Protein 4LZI (pdb70)

CATH classification: 3.10.450.10 (+2 more: 3.10.450.10, 3.10.450.10)

Foldseek 3Di:
DKAWDPPQQDPVNVVLVVVVVVCCCVQVVFDKAFDTFPTWIWDAFLAIKIWTWGWTDGVPDIFIKIWIWHDDVVVPDIDTQFIATPPDPFTDKTDWAWDLCCPPVVNVVVVVVVVVVCCVVVVADKAFDGWLTWTWMRGNGIWIWTWTWIAGPNFTFTKIWIKGDDVRHVDIDTPDIGTFAGDDDDPDDKDWDRCCFDPVNLVLVVVVVVVCCVVVVFDWAFDGWRTWIWDDDQAIKIWTWGWTDGPNQIWIKIWIWGDHVVVVDIDTPDIGTGGPD

Solvent-accessible surface area: 14684 Å² total; per-residue (Å²): 94,81,75,83,16,140,46,54,82,25,121,110,24,12,64,8,0,122,61,0,9,105,48,33,29,144,90,73,136,46,61,8,108,26,55,87,2,76,58,1,70,77,41,105,41,46,14,67,2,28,52,0,32,0,6,0,30,51,65,77,111,122,41,57,5,23,1,54,0,18,12,19,115,176,95,139,59,86,57,4,1,13,3,53,31,75,46,76,160,55,13,59,99,14,50,82,104,50,22,52,114,26,50,72,98,108,11,39,76,18,0,102,50,0,9,101,32,57,31,165,149,104,138,24,161,14,110,35,61,24,0,6,6,0,40,53,18,33,18,40,1,6,19,17,35,0,9,0,1,0,44,31,94,64,117,77,36,0,8,42,0,48,0,60,13,44,53,18,82,134,68,79,108,17,82,70,32,72,96,12,11,83,30,51,43,33,153,60,59,94,84,78,18,63,99,14,49,58,99,95,15,42,80,10,0,101,57,0,8,81,27,55,29,173,132,99,130,22,149,13,117,31,57,34,1,11,16,1,17,28,33,136,68,59,14,43,27,19,28,0,6,0,11,0,26,50,108,67,103,118,24,14,7,23,3,64,0,77,22,25,152,174,89,140,52,94,104,25,48,78,26,112,69,12,2,53,109

Nearest PDB structures (foldseek):
  4lzi-assembly1_A  TM=1.004E+00  e=1.690E-49  Solanum tuberosum
  6qoz-assembly1_C  TM=9.834E-01  e=5.533E-07  synthetic construct
  3ima-assembly1_B  TM=9.343E-01  e=1.023E-06  Colocasia esculenta
  2mzv-assembly1_A  TM=4.224E-01  e=2.311E-09  Sesamum indicum
  1eqk-assembly1_A  TM=7.312E-01  e=1.395E-04  Oryza sativa Japonica Group

Secondary structure (DSSP, 8-state):
---B-S-TT-HHHHHHHHHHHHHHHHHHT---EEEEEEEEB-EEESEEEEEEEEEEESSS-EEEEEEEEEEETTTTEEEEEEEEESSSSS------EE-S-TTSHHHHHHHHHHHHHHHHHTT---EEEEEEEEEEEEESEEEEEEEEEEEETTEEEEEEEEEEEEGGGTEEEEEEEEEEEE-----S--EE-S-TTSHHHHHHHHHHHHHHHHHHT---EEEEEEEEEEEEESEEEEEEEEEEEETTEEEEEEEEEEEEGGGTEEEEEEEEEEE--

Radius of gyration: 22.89 Å; Cα contacts (8 Å, |Δi|>4): 623; chains: 1; bounding box: 39×59×58 Å

Structure (mmCIF, N/CA/C/O backbone):
data_4LZI
#
_entry.id   4LZI
#
_cell.length_a   65.940
_cell.length_b   65.940
_cell.length_c   191.850
_cell.angle_alpha   90.00
_cell.angle_beta   90.00
_cell.angle_gamma   90.00
#
_symmetry.space_group_name_H-M   'P 43 21 2'
#
loop_
_entity.id
_entity.type
_entity.pdbx_description
1 polymer Multicystatin
2 water water
#
loop_
_atom_site.group_PDB
_atom_site.id
_atom_site.type_symbol
_atom_site.label_atom_id
_atom_site.label_alt_id
_atom_site.label_comp_id
_atom_site.label_asym_id
_atom_site.label_entity_id
_atom_site.label_seq_id
_atom_site.pdbx_PDB_ins_code
_atom_site.Cartn_x
_atom_site.Cartn_y
_atom_site.Cartn_z
_atom_site.occupancy
_atom_site.B_iso_or_equiv
_atom_site.auth_seq_id
_atom_site.auth_comp_id
_atom_site.auth_asym_id
_atom_site.auth_atom_id
_atom_site.pdbx_PDB_model_num
ATOM 1 N N . GLY A 1 6 ? -18.492 -28.800 -21.881 1.00 35.56 7 GLY A N 1
ATOM 2 C CA . GLY A 1 6 ? -19.645 -28.953 -22.753 1.00 42.29 7 GLY A CA 1
ATOM 3 C C . GLY A 1 6 ? -20.564 -30.085 -22.324 1.00 47.09 7 GLY A C 1
ATOM 4 O O . GLY A 1 6 ? -20.163 -30.952 -21.541 1.00 45.34 7 GLY A O 1
ATOM 5 N N . PHE A 1 7 ? -21.797 -30.089 -22.828 1.00 37.17 8 PHE A N 1
ATOM 6 C CA . PHE A 1 7 ? -22.737 -31.145 -22.468 1.00 35.11 8 PHE A CA 1
ATOM 7 C C . PHE A 1 7 ? -22.357 -32.464 -23.124 1.00 40.63 8 PHE A C 1
ATOM 8 O O . PHE A 1 7 ? -21.372 -32.534 -23.853 1.00 40.66 8 PHE A O 1
ATOM 16 N N . THR A 1 8 ? -23.138 -33.507 -22.857 1.00 42.51 9 THR A N 1
ATOM 17 C CA . THR A 1 8 ? -22.850 -34.836 -23.380 1.00 36.80 9 THR A CA 1
ATOM 18 C C . THR A 1 8 ? -24.128 -35.658 -23.461 1.00 39.30 9 THR A C 1
ATOM 19 O O . THR A 1 8 ? -24.910 -35.666 -22.513 1.00 43.00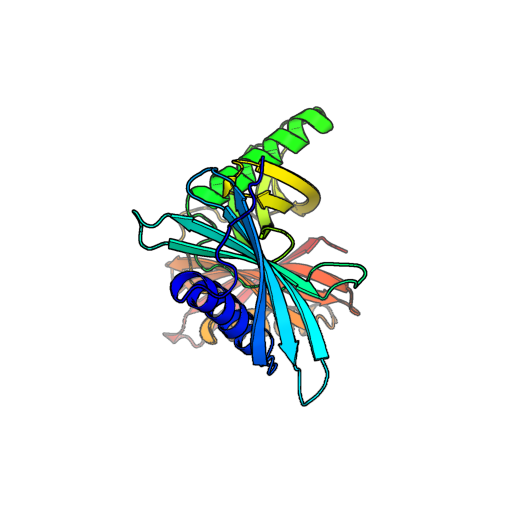 9 THR A O 1
ATOM 23 N N . GLU A 1 9 ? -24.345 -36.339 -24.587 1.00 47.94 10 GLU A N 1
ATOM 24 C CA . GLU A 1 9 ? -25.536 -37.172 -24.769 1.00 51.85 10 GLU A CA 1
ATOM 25 C C . GLU A 1 9 ? -25.548 -38.327 -23.775 1.00 51.02 10 GLU A C 1
ATOM 26 O O . GLU A 1 9 ? -24.508 -38.930 -23.511 1.00 57.30 10 GLU A O 1
ATOM 28 N N . VAL A 1 10 ? -26.720 -38.626 -23.218 1.00 49.73 11 VAL A N 1
ATOM 29 C CA . VAL A 1 10 ? -26.871 -39.746 -22.290 1.00 53.38 11 VAL A CA 1
ATOM 30 C C . VAL A 1 10 ? -27.705 -40.840 -22.932 1.00 63.72 11 VAL A C 1
ATOM 31 O O . VAL A 1 10 ? -28.883 -40.629 -23.235 1.00 58.56 11 VAL A O 1
ATOM 33 N N . PRO A 1 11 ? -27.095 -42.025 -23.117 1.00 71.24 12 PRO A N 1
ATOM 34 C CA . PRO A 1 11 ? -27.657 -43.149 -23.875 1.00 70.32 12 PRO A CA 1
ATOM 35 C C . PRO A 1 11 ? -28.712 -43.938 -23.110 1.00 69.37 12 PRO A C 1
ATOM 36 O O . PRO A 1 11 ? -28.900 -45.125 -23.400 1.00 71.01 12 PRO A O 1
ATOM 40 N N . PHE A 1 12 ? -29.385 -43.301 -22.156 1.00 63.94 13 PHE A N 1
ATOM 41 C CA . PHE A 1 12 ? -30.427 -43.977 -21.395 1.00 58.65 13 PHE A CA 1
ATOM 42 C C . PHE A 1 12 ? -31.464 -42.993 -20.887 1.00 58.92 13 PHE A C 1
ATOM 43 O O . PHE A 1 12 ? -31.544 -42.760 -19.686 1.00 61.32 13 PHE A O 1
ATOM 45 N N . PRO A 1 13 ? -32.279 -42.432 -21.801 1.00 63.12 14 PRO A N 1
ATOM 46 C CA . PRO A 1 13 ? -33.223 -41.347 -21.495 1.00 54.37 14 PRO A CA 1
ATOM 47 C C . PRO A 1 13 ? -34.177 -41.645 -20.333 1.00 61.20 14 PRO A C 1
ATOM 48 O O . PRO A 1 13 ? -34.221 -40.864 -19.384 1.00 53.77 14 PRO A O 1
ATOM 52 N N . ASN A 1 14 ? -34.920 -42.747 -20.398 1.00 64.64 15 ASN A N 1
ATOM 53 C CA . ASN A 1 14 ? -35.930 -43.028 -19.376 1.00 64.87 15 ASN A CA 1
ATOM 54 C C . ASN A 1 14 ? -35.438 -43.916 -18.219 1.00 62.71 15 ASN A C 1
ATOM 55 O O . ASN A 1 14 ? -36.231 -44.593 -17.558 1.00 57.19 15 ASN A O 1
ATOM 60 N N . SER A 1 15 ? -34.127 -43.894 -17.988 1.00 59.46 16 SER A N 1
ATOM 61 C CA . SER A 1 15 ? -33.507 -44.551 -16.836 1.00 63.02 16 SER A CA 1
ATOM 62 C C . SER A 1 15 ? -34.256 -44.257 -15.520 1.00 58.70 16 SER A C 1
ATOM 63 O O . SER A 1 15 ? -34.859 -43.189 -15.376 1.00 53.96 16 SER A O 1
ATOM 66 N N . PRO A 1 16 ? -34.233 -45.209 -14.567 1.00 60.21 17 PRO A N 1
ATOM 67 C CA . PRO A 1 16 ? -34.969 -45.048 -13.303 1.00 57.76 17 PRO A CA 1
ATOM 68 C C . PRO A 1 16 ? -34.472 -43.841 -12.527 1.00 59.76 17 PRO A C 1
ATOM 69 O O . PRO A 1 16 ? -35.236 -43.187 -11.819 1.00 56.71 17 PRO A O 1
ATOM 73 N N . GLU A 1 17 ? -33.182 -43.568 -12.666 1.00 58.75 18 GLU A N 1
ATOM 74 C CA . GLU A 1 17 ? -32.550 -42.457 -11.987 1.00 54.69 18 GLU A CA 1
ATOM 75 C C . GLU A 1 17 ? -32.789 -41.167 -12.766 1.00 54.91 18 GLU A C 1
ATOM 76 O O . GLU A 1 17 ? -32.797 -40.073 -12.195 1.00 54.13 18 GLU A O 1
ATOM 82 N N . PHE A 1 18 ? -32.990 -41.295 -14.073 1.00 48.69 19 PHE A N 1
ATOM 83 C CA . PHE A 1 18 ? -33.326 -40.137 -14.892 1.00 47.25 19 PHE A CA 1
ATOM 84 C C . PHE A 1 18 ? -34.819 -39.821 -14.842 1.00 49.76 19 PHE A C 1
ATOM 85 O O . PHE A 1 18 ? -35.212 -38.653 -14.885 1.00 46.42 19 PHE A O 1
ATOM 93 N N . GLN A 1 19 ? -35.647 -40.861 -14.770 1.00 50.58 20 GLN A N 1
ATOM 94 C CA . GLN A 1 19 ? -37.073 -40.678 -14.516 1.00 45.16 20 GLN A CA 1
ATOM 95 C C . GLN A 1 19 ? -37.243 -40.110 -13.101 1.00 46.28 20 GLN A C 1
ATOM 96 O O . GLN A 1 19 ? -38.209 -39.400 -12.812 1.00 44.38 20 GLN A O 1
ATOM 98 N N . ASP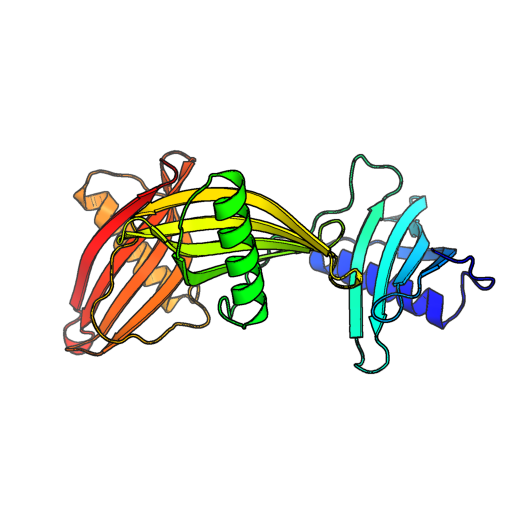 A 1 20 ? -36.287 -40.427 -12.230 1.00 49.86 21 ASP A N 1
ATOM 99 C CA . ASP A 1 20 ? -36.248 -39.885 -10.876 1.00 47.76 21 ASP A CA 1
ATOM 100 C C . ASP A 1 20 ? -36.036 -38.377 -10.907 1.00 49.01 21 ASP A C 1
ATOM 101 O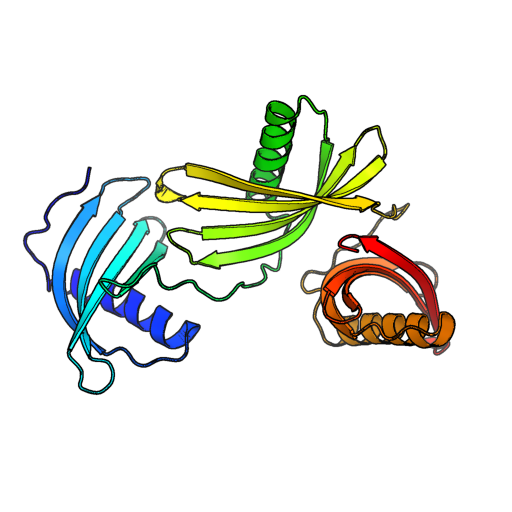 O . ASP A 1 20 ? -36.795 -37.622 -10.288 1.00 47.24 21 ASP A O 1
ATOM 106 N N . LEU A 1 21 ? -35.002 -37.945 -11.628 1.00 48.29 22 LEU A N 1
ATOM 107 C CA . LEU A 1 21 ? -34.635 -36.536 -11.657 1.00 48.79 22 LEU A CA 1
ATOM 108 C C . LEU A 1 21 ? -35.792 -35.701 -12.184 1.00 38.96 22 LEU A C 1
ATOM 109 O O . LEU A 1 21 ? -36.141 -34.678 -11.597 1.00 33.75 22 LEU A O 1
ATOM 114 N N . THR A 1 22 ? -36.408 -36.165 -13.265 1.00 34.49 23 THR A N 1
ATOM 115 C CA . THR A 1 22 ? -37.481 -35.410 -13.893 1.00 37.81 23 THR A CA 1
ATOM 116 C C . THR A 1 22 ? -38.664 -35.171 -12.962 1.00 37.14 23 THR A C 1
ATOM 117 O O . THR A 1 22 ? -39.149 -34.042 -12.851 1.00 31.81 23 THR A O 1
ATOM 121 N N . ARG A 1 23 ? -39.130 -36.222 -12.293 1.00 31.78 24 ARG A N 1
ATOM 122 C CA . ARG A 1 23 ? -40.297 -36.068 -11.440 1.00 33.36 24 ARG A CA 1
ATOM 123 C C . ARG A 1 23 ? -39.988 -35.204 -10.224 1.00 38.96 24 ARG A C 1
ATOM 124 O O . ARG A 1 23 ? -40.899 -34.599 -9.644 1.00 37.87 24 ARG A O 1
ATOM 132 N N . PHE A 1 24 ? -38.709 -35.140 -9.849 1.00 34.19 25 PHE A N 1
ATOM 133 C CA . PHE A 1 24 ? -38.269 -34.233 -8.793 1.00 34.58 25 PHE A CA 1
ATOM 134 C C . PHE A 1 24 ? -38.517 -32.804 -9.231 1.00 32.20 25 PHE A C 1
ATOM 135 O O . PHE A 1 24 ? -39.079 -32.001 -8.494 1.00 32.49 25 PHE A O 1
ATOM 143 N N . ALA A 1 25 ? -38.079 -32.496 -10.443 1.00 30.97 26 ALA A N 1
ATOM 144 C CA . ALA A 1 25 ? -38.324 -31.191 -11.027 1.00 32.52 26 ALA A CA 1
ATOM 145 C C . ALA A 1 25 ? -39.827 -30.955 -11.153 1.00 31.41 26 ALA A C 1
ATOM 146 O O . ALA A 1 25 ? -40.359 -29.946 -10.672 1.00 24.32 26 ALA A O 1
ATOM 148 N N . VAL A 1 26 ? -40.496 -31.901 -11.802 1.00 27.00 27 VAL A N 1
ATOM 149 C CA . VAL A 1 26 ? -41.935 -31.834 -12.026 1.00 28.25 27 VAL A CA 1
ATOM 150 C C . VAL A 1 26 ? -42.727 -31.637 -10.720 1.00 30.99 27 VAL A C 1
ATOM 151 O O . VAL A 1 26 ? -43.638 -30.811 -10.659 1.00 29.46 27 VAL A O 1
ATOM 155 N N . HIS A 1 27 ? -42.369 -32.380 -9.676 1.00 28.04 28 HIS A N 1
ATOM 156 C CA . HIS A 1 27 ? -43.007 -32.220 -8.369 1.00 29.11 28 HIS A CA 1
ATOM 157 C C . HIS A 1 27 ? -42.886 -30.778 -7.845 1.00 28.72 28 HIS A C 1
ATOM 158 O O . HIS A 1 27 ? -43.877 -30.164 -7.456 1.00 34.79 28 HIS A O 1
ATOM 165 N N . GLN A 1 28 ? -41.677 -30.233 -7.849 1.00 29.73 29 GLN A N 1
ATOM 166 C CA . GLN A 1 28 ? -41.456 -28.882 -7.345 1.00 28.71 29 GLN A CA 1
ATOM 167 C C . GLN A 1 28 ? -42.256 -27.829 -8.106 1.00 29.78 29 GLN A C 1
ATOM 168 O O . GLN A 1 28 ? -42.921 -26.981 -7.503 1.00 30.80 29 GLN A O 1
ATOM 174 N N . TYR A 1 29 ? -42.173 -27.882 -9.431 1.00 27.42 30 TYR A N 1
ATOM 175 C CA . TYR A 1 29 ? -42.913 -26.964 -10.280 1.00 31.93 30 TYR A CA 1
ATOM 176 C C . TYR A 1 29 ? -44.399 -26.973 -9.893 1.00 30.71 30 TYR A C 1
ATOM 177 O O . TYR A 1 29 ? -44.918 -25.985 -9.364 1.00 26.71 30 TYR A O 1
ATOM 186 N N . ASN A 1 30 ? -45.055 -28.110 -10.124 1.00 35.41 31 ASN A N 1
ATOM 187 C CA . ASN A 1 30 ? -46.449 -28.334 -9.719 1.00 35.30 31 ASN A CA 1
ATOM 188 C C . ASN A 1 30 ? -46.857 -27.757 -8.352 1.00 33.59 31 ASN A C 1
ATOM 189 O O . ASN A 1 30 ? -47.951 -27.220 -8.212 1.00 32.98 31 ASN A O 1
ATOM 194 N N . LYS A 1 31 ? -45.977 -27.861 -7.359 1.00 27.83 32 LYS A N 1
ATOM 195 C CA . LYS A 1 31 ? -46.284 -27.361 -6.026 1.00 28.47 32 LYS A CA 1
ATOM 196 C C . LYS A 1 31 ? -46.034 -25.860 -5.890 1.00 35.50 32 LYS A C 1
ATOM 197 O O . LYS A 1 31 ? -46.916 -25.116 -5.451 1.00 38.45 32 LYS A O 1
ATOM 203 N N . ASP A 1 32 ? -44.836 -25.417 -6.262 1.00 34.64 33 ASP A N 1
ATOM 204 C CA . ASP A 1 32 ? -44.472 -24.004 -6.164 1.00 31.04 33 ASP A CA 1
ATOM 205 C C . ASP A 1 32 ? -45.391 -23.144 -7.020 1.00 33.04 33 ASP A C 1
ATOM 206 O O . ASP A 1 32 ? -45.584 -21.960 -6.744 1.00 36.40 33 ASP A O 1
ATOM 211 N N . GLN A 1 33 ? -45.944 -23.743 -8.070 1.00 33.09 34 GLN A N 1
ATOM 212 C CA . GLN A 1 33 ? -46.735 -23.005 -9.046 1.00 36.00 34 GLN A CA 1
ATOM 213 C C . GLN A 1 33 ? -48.224 -23.305 -8.942 1.00 43.70 34 GLN A C 1
ATOM 214 O O . GLN A 1 33 ? -49.052 -22.555 -9.470 1.00 38.68 34 GLN A O 1
ATOM 220 N N . ASN A 1 34 ? -48.546 -24.392 -8.241 1.00 48.22 35 ASN A N 1
ATOM 221 C CA . ASN A 1 34 ? -49.920 -24.850 -8.068 1.00 41.76 35 ASN A CA 1
ATOM 222 C C . ASN A 1 34 ? -50.487 -25.252 -9.424 1.00 38.03 35 ASN A C 1
ATOM 223 O O . ASN A 1 34 ? -51.428 -24.638 -9.933 1.00 41.86 35 ASN A O 1
ATOM 228 N N . ALA A 1 35 ? -49.884 -26.290 -9.996 1.00 35.80 36 ALA A N 1
ATOM 229 C CA . ALA A 1 35 ? -50.250 -26.808 -11.308 1.00 33.22 36 ALA A CA 1
ATOM 230 C C . ALA A 1 35 ? -50.254 -28.340 -11.267 1.00 36.43 36 ALA A C 1
ATOM 231 O O . ALA A 1 35 ? -50.040 -28.933 -10.209 1.00 35.32 36 ALA A O 1
ATOM 233 N N . HIS A 1 36 ? -50.481 -28.988 -12.408 1.00 34.37 37 HIS A N 1
ATOM 234 C CA . HIS A 1 36 ? -50.583 -30.448 -12.419 1.00 35.85 37 HIS A CA 1
ATOM 235 C C . HIS A 1 36 ? -50.007 -31.107 -13.669 1.00 36.97 37 HIS A C 1
ATOM 236 O O . HIS A 1 36 ? -50.721 -31.820 -14.373 1.00 43.43 37 HIS A O 1
ATOM 238 N N . LEU A 1 37 ? -48.722 -30.870 -13.934 1.00 36.95 38 LEU A N 1
ATOM 239 C CA . LEU A 1 37 ? -47.989 -31.548 -15.008 1.00 31.98 38 LEU A CA 1
ATOM 240 C C . LEU A 1 37 ? -47.849 -33.015 -14.682 1.00 34.41 38 LEU A C 1
ATOM 241 O O . LEU A 1 37 ? -47.591 -33.375 -13.529 1.00 36.00 38 LEU A O 1
ATOM 246 N N . GLU A 1 38 ? -47.999 -33.860 -15.696 1.00 36.00 39 GLU A N 1
ATOM 247 C CA . GLU A 1 38 ? -47.850 -35.297 -15.517 1.00 32.76 39 GLU A CA 1
ATOM 248 C C . GLU A 1 38 ? -46.753 -35.854 -16.419 1.00 38.37 39 GLU A C 1
ATOM 249 O O . GLU A 1 38 ? -46.869 -35.821 -17.645 1.00 38.38 39 GLU A O 1
ATOM 255 N N . PHE A 1 39 ? -45.690 -36.367 -15.798 1.00 37.83 40 PHE A N 1
ATOM 256 C CA . PHE A 1 39 ? -44.534 -36.885 -16.528 1.00 40.97 40 PHE A CA 1
ATOM 257 C C . PHE A 1 39 ? -44.859 -38.168 -17.298 1.00 41.00 40 PHE A C 1
ATOM 258 O O . PHE A 1 39 ? -45.424 -39.113 -16.748 1.00 43.86 40 PHE A O 1
ATOM 266 N N . VAL A 1 40 ? -44.491 -38.189 -18.574 1.00 38.69 41 VAL A N 1
ATOM 267 C CA . VAL A 1 40 ? -44.670 -39.368 -19.413 1.00 42.28 41 VAL A CA 1
ATOM 268 C C . VAL A 1 40 ? -43.340 -40.055 -19.750 1.00 48.05 41 VAL A C 1
ATOM 269 O O . VAL A 1 40 ? -43.200 -41.265 -19.563 1.00 50.14 41 VAL A O 1
ATOM 271 N N . GLU A 1 41 ? -42.360 -39.289 -20.230 1.00 50.42 42 GLU A N 1
ATOM 272 C CA . GLU A 1 41 ? -41.137 -39.893 -20.753 1.00 48.15 42 GLU A CA 1
ATOM 273 C C . GLU A 1 41 ? -40.013 -38.899 -21.032 1.00 43.71 42 GLU A C 1
ATOM 274 O O . GLU A 1 41 ? -40.219 -37.893 -21.705 1.00 46.53 42 GLU A O 1
ATOM 280 N N . ASN A 1 42 ? -38.818 -39.187 -20.535 1.00 36.21 43 ASN A N 1
ATOM 281 C CA . ASN A 1 42 ? -37.674 -38.372 -20.903 1.00 36.11 43 ASN A CA 1
ATOM 282 C C . ASN A 1 42 ? -37.372 -38.574 -22.375 1.00 36.54 43 ASN A C 1
ATOM 283 O O . ASN A 1 42 ? -37.181 -39.699 -22.833 1.00 38.70 43 ASN A O 1
ATOM 288 N N . LEU A 1 43 ? -37.348 -37.483 -23.126 1.00 37.00 44 LEU A N 1
ATOM 289 C CA . LEU A 1 43 ? -37.130 -37.588 -24.556 1.00 33.46 44 LEU A CA 1
ATOM 290 C C . LEU A 1 43 ? -35.646 -37.625 -24.849 1.00 36.22 44 LEU A C 1
ATOM 291 O O . LEU A 1 43 ? -35.197 -38.337 -25.737 1.00 40.96 44 LEU A O 1
ATOM 296 N N . ASN A 1 44 ? -34.892 -36.848 -24.086 1.00 34.78 45 ASN A N 1
ATOM 297 C CA . ASN A 1 44 ? -33.464 -36.709 -24.293 1.00 31.29 45 ASN A CA 1
ATOM 298 C C . ASN A 1 44 ? -32.824 -36.253 -23.002 1.00 37.69 45 ASN A C 1
ATOM 299 O O . ASN A 1 44 ? -33.426 -35.504 -22.237 1.00 33.54 45 ASN A O 1
ATOM 304 N N . VAL A 1 45 ? -31.603 -36.708 -22.752 1.00 44.22 46 VAL A N 1
ATOM 305 C CA . VAL A 1 45 ? -30.893 -36.298 -21.553 1.00 33.59 46 VAL A CA 1
ATOM 306 C C . VAL A 1 45 ? -29.454 -36.000 -21.891 1.00 41.66 46 VAL A C 1
ATOM 307 O O . VAL A 1 45 ? -28.776 -36.804 -22.520 1.00 40.58 46 VAL A O 1
ATOM 311 N N . LYS A 1 46 ? -29.008 -34.815 -21.493 1.00 44.53 47 LYS A N 1
ATOM 312 C CA . LYS A 1 46 ? -27.616 -34.437 -21.612 1.00 33.47 47 LYS A CA 1
ATOM 313 C C . LYS A 1 46 ? -27.026 -34.366 -20.216 1.00 35.87 47 LYS A C 1
ATOM 314 O O . LYS A 1 46 ? -27.726 -34.536 -19.211 1.00 38.12 47 LYS A O 1
ATOM 320 N N . LYS A 1 47 ? -25.735 -34.084 -20.160 1.00 33.54 48 LYS A N 1
ATOM 321 C CA . LYS A 1 47 ? -25.029 -34.060 -18.905 1.00 31.50 48 LYS A CA 1
ATOM 322 C C . LYS A 1 47 ? -23.811 -33.150 -19.044 1.00 38.22 48 LYS A C 1
ATOM 323 O O . LYS A 1 47 ? -23.049 -33.295 -20.002 1.00 41.89 48 LYS A O 1
ATOM 329 N N . GLN A 1 48 ? -23.641 -32.206 -18.115 1.00 29.25 49 GLN A N 1
ATOM 330 C CA . GLN A 1 48 ? -22.444 -31.374 -18.089 1.00 31.03 49 GLN A CA 1
ATOM 331 C C . GLN A 1 48 ? -21.716 -31.466 -16.757 1.00 38.80 49 GLN A C 1
ATOM 332 O O . GLN A 1 48 ? -22.309 -31.204 -15.702 1.00 31.24 49 GLN A O 1
ATOM 338 N N . VAL A 1 49 ? -20.435 -31.826 -16.813 1.00 31.94 50 VAL A N 1
ATOM 339 C CA . VAL A 1 49 ? -19.609 -31.869 -15.619 1.00 34.00 50 VAL A CA 1
ATOM 340 C C . VAL A 1 49 ? -19.280 -30.436 -15.239 1.00 28.89 50 VAL A C 1
ATOM 341 O O . VAL A 1 49 ? -18.730 -29.681 -16.047 1.00 27.30 50 VAL A O 1
ATOM 345 N N . VAL A 1 50 ? -19.674 -30.042 -14.032 1.00 29.84 51 VAL A N 1
ATOM 346 C CA . VAL A 1 50 ? -19.532 -28.655 -13.593 1.00 23.29 51 VAL A CA 1
ATOM 347 C C . VAL A 1 50 ? -19.015 -28.563 -12.140 1.00 27.40 51 VAL A C 1
ATOM 348 O O . VAL A 1 50 ? -18.003 -29.172 -11.804 1.00 27.50 51 VAL A O 1
ATOM 352 N N . ALA A 1 51 ? -19.668 -27.780 -11.286 1.00 32.94 52 ALA A N 1
ATOM 353 C CA . ALA A 1 51 ? -19.408 -27.861 -9.851 1.00 19.21 52 ALA A CA 1
ATOM 354 C C . ALA A 1 51 ? -20.273 -28.998 -9.328 1.00 22.39 52 ALA A C 1
ATOM 355 O O . ALA A 1 51 ? -21.271 -28.783 -8.651 1.00 23.69 52 ALA A O 1
ATOM 357 N N . GLY A 1 52 ? -19.885 -30.220 -9.654 1.00 21.50 53 GLY A N 1
ATOM 358 C CA . GLY A 1 52 ? -20.803 -31.326 -9.554 1.00 22.62 53 GLY A CA 1
ATOM 359 C C . GLY A 1 52 ? -21.309 -31.568 -10.961 1.00 29.18 53 GLY A C 1
ATOM 360 O O . GLY A 1 52 ? -20.682 -31.147 -11.928 1.00 31.94 53 GLY A O 1
ATOM 361 N N . MET A 1 53 ? -22.449 -32.234 -11.083 1.00 25.80 54 MET A N 1
ATOM 362 C CA A MET A 1 53 ? -23.030 -32.534 -12.381 0.59 27.70 54 MET A CA 1
ATOM 363 C CA B MET A 1 53 ? -23.009 -32.521 -12.389 0.41 27.61 54 MET A CA 1
ATOM 364 C C . MET A 1 53 ? -24.232 -31.656 -12.694 1.00 28.60 54 MET A C 1
ATOM 365 O O . MET A 1 53 ? -24.939 -31.201 -11.786 1.00 26.98 54 MET A O 1
ATOM 374 N N . LEU A 1 54 ? -24.459 -31.424 -13.982 1.00 29.42 55 LEU A N 1
ATOM 375 C CA . LEU A 1 54 ? -25.586 -30.636 -14.451 1.00 25.71 55 LEU A CA 1
ATOM 376 C C . LEU A 1 54 ? -26.249 -31.448 -15.542 1.00 26.41 55 LEU A C 1
ATOM 377 O O . LEU A 1 54 ? -25.605 -31.825 -16.521 1.00 28.11 55 LEU A O 1
ATOM 382 N N . TYR A 1 55 ? -27.529 -31.739 -15.359 1.00 23.50 56 TYR A N 1
ATOM 383 C CA . TYR A 1 55 ? -28.288 -32.465 -16.363 1.00 29.22 56 TYR A CA 1
ATOM 384 C C . TYR A 1 55 ? -29.331 -31.574 -17.025 1.00 21.19 56 TYR A C 1
ATOM 385 O O . TYR A 1 55 ? -30.145 -30.931 -16.361 1.00 20.52 56 TYR A O 1
ATOM 394 N N . TYR A 1 56 ? -29.270 -31.522 -18.344 1.00 23.17 57 TYR A N 1
ATOM 395 C CA . TYR A 1 56 ? -30.249 -30.813 -19.146 1.00 21.87 57 TYR A CA 1
ATOM 396 C C . TYR A 1 56 ? -31.209 -31.909 -19.561 1.00 22.19 57 TYR A C 1
ATOM 397 O O . TYR A 1 56 ? -30.806 -32.843 -20.246 1.00 25.36 57 TYR A O 1
ATOM 406 N N . ILE A 1 57 ? -32.461 -31.837 -19.116 1.00 18.86 58 ILE A N 1
ATOM 407 C CA . ILE A 1 57 ? -33.417 -32.895 -19.442 1.00 21.25 58 ILE A CA 1
ATOM 408 C C . ILE A 1 57 ? -34.589 -32.455 -20.313 1.00 24.54 58 ILE A C 1
ATOM 409 O O . ILE A 1 57 ? -35.341 -31.535 -19.974 1.00 23.63 58 ILE A O 1
ATOM 414 N N . THR A 1 58 ? -34.715 -33.106 -21.464 1.00 25.65 59 THR A N 1
ATOM 415 C CA . THR A 1 58 ? -35.875 -32.924 -22.315 1.00 24.46 59 THR A CA 1
ATOM 416 C C . THR A 1 58 ? -36.839 -34.081 -22.065 1.00 35.33 59 THR A C 1
ATOM 417 O O . THR A 1 58 ? -36.488 -35.257 -22.220 1.00 36.21 59 THR A O 1
ATOM 421 N N . PHE A 1 59 ? -38.058 -33.749 -21.666 1.00 36.95 60 PHE A N 1
ATOM 422 C CA . PHE A 1 59 ? -39.036 -34.775 -21.360 1.00 34.19 60 PHE A CA 1
ATOM 423 C C . PHE A 1 59 ? -40.425 -34.411 -21.866 1.00 38.25 60 PHE A C 1
ATOM 424 O O . PHE A 1 59 ? -40.695 -33.262 -22.242 1.00 39.95 60 PHE A O 1
ATOM 432 N N . ALA A 1 60 ? -41.299 -35.411 -21.869 1.00 42.28 61 ALA A N 1
ATOM 433 C CA . ALA A 1 60 ? -42.691 -35.243 -22.273 1.00 43.40 61 ALA A CA 1
ATOM 434 C C . ALA A 1 60 ? -43.594 -35.210 -21.052 1.00 33.97 61 ALA A C 1
ATOM 435 O O . ALA A 1 60 ? -43.474 -36.047 -20.163 1.00 35.29 61 ALA A O 1
ATOM 437 N N . ALA A 1 61 ? -44.504 -34.247 -21.020 1.00 28.02 62 ALA A N 1
ATOM 438 C CA . ALA A 1 61 ? -45.504 -34.183 -19.974 1.00 34.72 62 ALA A CA 1
ATOM 439 C C . ALA A 1 61 ? -46.863 -33.818 -20.562 1.00 46.79 62 ALA A C 1
ATOM 440 O O . ALA A 1 61 ? -46.941 -33.076 -21.547 1.00 39.46 62 ALA A O 1
ATOM 442 N N . THR A 1 62 ? -47.932 -34.347 -19.970 1.00 39.21 63 THR A N 1
ATOM 443 C CA . THR A 1 62 ? -49.269 -33.865 -20.291 1.00 37.48 63 THR A CA 1
ATOM 444 C C . THR A 1 62 ? -49.770 -32.997 -19.155 1.00 35.37 63 THR A C 1
ATOM 445 O O . THR A 1 62 ? -49.356 -33.153 -18.010 1.00 34.97 63 THR A O 1
ATOM 449 N N . ASP A 1 63 ? -50.666 -32.084 -19.490 1.00 35.59 64 ASP A N 1
ATOM 450 C CA . ASP A 1 63 ? -51.183 -31.133 -18.537 1.00 33.21 64 ASP A CA 1
ATOM 451 C C . ASP A 1 63 ? -52.693 -31.168 -18.666 1.00 47.71 64 ASP A C 1
ATOM 452 O O . ASP A 1 63 ? -53.307 -30.255 -19.236 1.00 47.65 64 ASP A O 1
ATOM 457 N N . GLY A 1 64 ? -53.293 -32.230 -18.137 1.00 54.55 65 GLY A N 1
ATOM 458 C CA . GLY A 1 64 ? -54.711 -32.458 -18.332 1.00 51.55 65 GLY A CA 1
ATOM 459 C C . GLY A 1 64 ? -54.971 -32.888 -19.762 1.00 46.01 65 GLY A C 1
ATOM 460 O O . GLY A 1 64 ? -55.670 -32.197 -20.496 1.00 49.47 65 GLY A O 1
ATOM 461 N N . GLY A 1 65 ? -54.368 -34.005 -20.166 1.00 41.54 66 GLY A N 1
ATOM 462 C CA . GLY A 1 65 ? -54.681 -34.634 -21.436 1.00 34.93 66 GLY A CA 1
ATOM 463 C C . GLY A 1 65 ? -53.892 -34.157 -22.642 1.00 51.26 66 GLY A C 1
ATOM 464 O O . GLY A 1 65 ? -53.801 -34.863 -23.657 1.00 47.78 66 GLY A O 1
ATOM 465 N N . LYS A 1 66 ? -53.308 -32.967 -22.538 1.00 45.95 67 LYS A N 1
ATOM 466 C CA . LYS A 1 66 ? -52.643 -32.362 -23.686 1.00 42.37 67 LYS A CA 1
ATOM 467 C C . LYS A 1 66 ? -51.127 -32.537 -23.695 1.00 44.31 67 LYS A C 1
ATOM 468 O O . LYS A 1 66 ? -50.433 -32.141 -22.756 1.00 41.99 67 LYS A O 1
ATOM 474 N N . LYS A 1 67 ? -50.631 -33.123 -24.780 1.00 38.44 68 LYS A N 1
ATOM 475 C CA . LYS A 1 67 ? -49.219 -33.434 -24.935 1.00 47.37 68 LYS A CA 1
ATOM 476 C C . LYS A 1 67 ? -48.362 -32.179 -24.997 1.00 47.23 68 LYS A C 1
ATOM 477 O O . LYS A 1 67 ? -48.600 -31.293 -25.808 1.00 49.60 68 LYS A O 1
ATOM 483 N N . LYS A 1 68 ? -47.362 -32.113 -24.122 1.00 57.26 69 LYS A N 1
ATOM 484 C CA . LYS A 1 68 ? -46.457 -30.970 -24.062 1.00 45.49 69 LYS A CA 1
ATOM 485 C C . LYS A 1 68 ? -45.025 -31.429 -23.801 1.00 44.46 69 LYS A C 1
ATOM 486 O O . LYS A 1 68 ? -44.781 -32.420 -23.106 1.00 44.52 69 LYS A O 1
ATOM 492 N N . ILE A 1 69 ? -44.077 -30.692 -24.361 1.00 40.20 70 ILE A N 1
ATOM 493 C CA . ILE A 1 69 ? -42.668 -30.958 -24.139 1.00 37.10 70 ILE A CA 1
ATOM 494 C C . ILE A 1 69 ? -42.111 -29.857 -23.251 1.00 35.30 70 ILE A C 1
ATOM 495 O O . ILE A 1 69 ? -42.391 -28.674 -23.471 1.00 31.58 70 ILE A O 1
ATOM 500 N N . TYR A 1 70 ? -41.346 -30.252 -22.238 1.00 36.06 71 TYR A N 1
ATOM 501 C CA . TYR A 1 70 ? -40.652 -29.294 -21.383 1.00 32.92 71 TYR A CA 1
ATOM 502 C C . TYR A 1 70 ? -39.145 -29.565 -21.410 1.00 30.62 71 TYR A C 1
ATOM 503 O O . TYR A 1 70 ? -38.685 -30.509 -22.063 1.00 27.50 71 TYR A O 1
ATOM 512 N N . GLU A 1 71 ? -38.381 -28.712 -20.730 1.00 28.98 72 GLU A N 1
ATOM 513 C CA . GLU A 1 71 ? -36.946 -28.936 -20.529 1.00 25.01 72 GLU A CA 1
ATOM 514 C C . GLU A 1 71 ? -36.538 -28.403 -19.168 1.00 20.29 72 GLU A C 1
ATOM 515 O O . GLU A 1 71 ? -36.980 -27.337 -18.739 1.00 23.31 72 GLU A O 1
ATOM 521 N N . THR A 1 72 ? -35.701 -29.151 -18.478 1.00 17.55 73 THR A N 1
ATOM 522 C CA . THR A 1 72 ? -35.246 -28.707 -17.183 1.00 16.43 73 THR A CA 1
ATOM 523 C C . THR A 1 72 ? -33.754 -28.935 -17.008 1.00 18.89 73 THR A C 1
ATOM 524 O O . THR A 1 72 ? -33.169 -29.858 -17.593 1.00 20.95 73 THR A O 1
ATOM 528 N N . LYS A 1 73 ? -33.150 -28.074 -16.201 1.00 11.45 74 LYS A N 1
ATOM 529 C CA . LY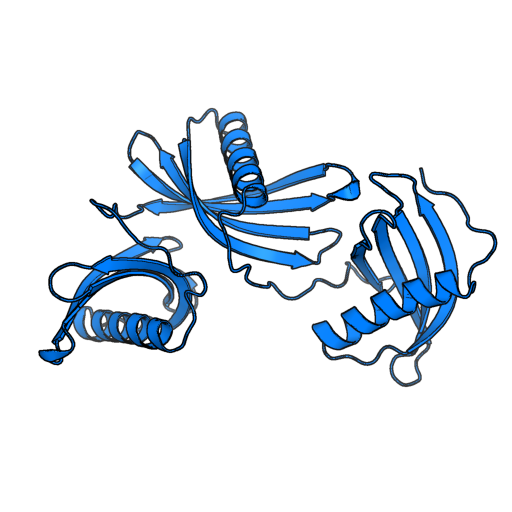S A 1 73 ? -31.733 -28.161 -15.900 1.00 18.13 74 LYS A CA 1
ATOM 530 C C . LYS A 1 73 ? -31.622 -28.424 -14.427 1.00 18.37 74 LYS A C 1
ATOM 531 O O . LYS A 1 73 ? -32.077 -27.622 -13.608 1.00 16.92 74 LYS A O 1
ATOM 537 N N . ILE A 1 74 ? -31.043 -29.569 -14.096 1.00 18.62 75 ILE A N 1
ATOM 538 C CA . ILE A 1 74 ? -30.947 -29.986 -12.714 1.00 14.75 75 ILE A CA 1
ATOM 539 C C . ILE A 1 74 ? -29.500 -30.004 -12.313 1.00 21.60 75 ILE A C 1
ATOM 540 O O . ILE A 1 74 ? -28.668 -30.625 -12.979 1.00 18.24 75 ILE A O 1
ATOM 545 N N . TRP A 1 75 ? -29.210 -29.322 -11.217 1.00 13.63 76 TRP A N 1
ATOM 546 C CA . TRP A 1 75 ? -27.880 -29.333 -10.675 1.00 16.88 76 TRP A CA 1
ATOM 547 C C . TRP A 1 75 ? -27.761 -30.325 -9.512 1.00 18.70 76 TRP A C 1
ATOM 548 O O . TRP A 1 75 ? -28.522 -30.272 -8.538 1.00 14.35 76 TRP A O 1
ATOM 559 N N . VAL A 1 76 ? -26.807 -31.242 -9.616 1.00 16.78 77 VAL A N 1
ATOM 560 C CA . VAL A 1 76 ? -26.662 -32.246 -8.567 1.00 27.05 77 VAL A CA 1
ATOM 561 C C . VAL A 1 76 ? -25.232 -32.450 -8.033 1.00 24.72 77 VAL A C 1
ATOM 562 O O . VAL A 1 76 ? -24.266 -32.499 -8.791 1.00 26.37 77 VAL A O 1
ATOM 566 N N . LYS A 1 77 ? -25.122 -32.509 -6.709 1.00 18.06 78 LYS A N 1
ATOM 567 C CA . LYS A 1 77 ? -23.868 -32.793 -6.027 1.00 21.67 78 LYS A CA 1
ATOM 568 C C . LYS A 1 77 ? -24.172 -33.898 -5.027 1.00 24.65 78 LYS A C 1
ATOM 569 O O . LYS A 1 77 ? -24.577 -33.634 -3.890 1.00 19.69 78 LYS A O 1
ATOM 575 N N . VAL A 1 78 ? -24.004 -35.139 -5.481 1.00 27.36 79 VAL A N 1
ATOM 576 C CA . VAL A 1 78 ? -24.386 -36.340 -4.720 1.00 31.41 79 VAL A CA 1
ATOM 577 C C . VAL A 1 78 ? -23.628 -36.486 -3.388 1.00 29.00 79 VAL A C 1
ATOM 578 O O . VAL A 1 78 ? -24.050 -37.221 -2.491 1.00 30.90 79 VAL A O 1
ATOM 582 N N . TRP A 1 79 ? -22.521 -35.758 -3.268 1.00 24.86 80 TRP A N 1
ATOM 583 C CA . TRP A 1 79 ? -21.639 -35.827 -2.109 1.00 33.22 80 TRP A CA 1
ATOM 584 C C . TRP A 1 79 ? -22.126 -34.917 -0.983 1.00 40.74 80 TRP A C 1
ATOM 585 O O . TRP A 1 79 ? -21.526 -34.868 0.113 1.00 36.57 80 TRP A O 1
ATOM 596 N N . GLU A 1 80 ? -23.213 -34.199 -1.262 1.00 28.51 81 GLU A N 1
ATOM 597 C CA . GLU A 1 80 ? -23.834 -33.323 -0.280 1.00 26.42 81 GLU A CA 1
ATOM 598 C C . GLU A 1 80 ? -25.304 -33.664 -0.095 1.00 26.07 81 GLU A C 1
ATOM 599 O O . GLU A 1 80 ? -26.006 -33.001 0.670 1.00 24.06 81 GLU A O 1
ATOM 605 N N . ASN A 1 81 ? -25.758 -34.692 -0.809 1.00 26.22 82 ASN A N 1
ATOM 606 C CA . ASN A 1 81 ? -27.181 -34.943 -0.996 1.00 27.00 82 ASN A CA 1
ATOM 607 C C . ASN A 1 81 ? -27.864 -33.657 -1.454 1.00 24.89 82 ASN A C 1
ATOM 608 O O . ASN A 1 81 ? -28.737 -33.124 -0.781 1.00 24.00 82 ASN A O 1
ATOM 613 N N . PHE A 1 82 ? -27.425 -33.153 -2.602 1.00 28.11 83 PHE A N 1
ATOM 614 C CA . PHE A 1 82 ? -27.923 -31.895 -3.142 1.00 25.13 83 PHE A CA 1
ATOM 615 C C . PHE A 1 82 ? -28.469 -32.041 -4.569 1.00 24.28 83 PHE A C 1
ATOM 616 O O . PHE A 1 82 ? -27.823 -32.602 -5.451 1.00 17.63 83 PHE A O 1
ATOM 624 N N . LYS A 1 83 ? -29.679 -31.535 -4.774 1.00 27.96 84 LYS A N 1
ATOM 625 C CA . LYS A 1 83 ? -30.233 -31.385 -6.109 1.00 20.29 84 LYS A CA 1
ATOM 626 C C . LYS A 1 83 ? -31.175 -30.188 -6.125 1.00 26.53 84 LYS A C 1
ATOM 627 O O . LYS A 1 83 ? -32.126 -30.099 -5.349 1.00 26.69 84 LYS A O 1
ATOM 633 N N . LYS A 1 84 ? -30.868 -29.244 -7.000 1.00 24.91 85 LYS A N 1
ATOM 634 C CA . LYS A 1 84 ? -31.663 -28.049 -7.135 1.00 15.85 85 LYS A CA 1
ATOM 635 C C . LYS A 1 84 ? -32.048 -27.900 -8.589 1.00 17.79 85 LYS A C 1
ATOM 636 O O . LYS A 1 84 ? -31.253 -28.176 -9.496 1.00 18.87 85 LYS A O 1
ATOM 642 N N . VAL A 1 85 ? -33.293 -27.512 -8.816 1.00 21.65 86 VAL A N 1
ATOM 643 C CA . VAL A 1 85 ? -33.770 -27.244 -10.163 1.00 22.31 86 VAL A CA 1
ATOM 644 C C . VAL A 1 85 ? -33.301 -25.835 -10.528 1.00 15.47 86 VAL A C 1
ATOM 645 O O . VAL A 1 85 ? -33.593 -24.879 -9.815 1.00 20.13 86 VAL A O 1
ATOM 649 N N . VAL A 1 86 ? -32.535 -25.703 -11.606 1.00 12.68 87 VAL A N 1
ATOM 650 C CA . VAL A 1 86 ? -31.972 -24.396 -11.921 1.00 12.69 87 VAL A CA 1
ATOM 651 C C . VAL A 1 86 ? -32.571 -23.738 -13.169 1.00 9.76 87 VAL A C 1
ATOM 652 O O . VAL A 1 86 ? -32.265 -22.579 -13.494 1.00 10.61 87 VAL A O 1
ATOM 656 N N . GLU A 1 87 ? -33.434 -24.481 -13.846 1.00 10.69 88 GLU A N 1
ATOM 657 C CA . GLU A 1 87 ? -34.299 -23.934 -14.879 1.00 13.27 88 GLU A CA 1
ATOM 658 C C . GLU A 1 87 ? -35.370 -24.960 -15.211 1.00 12.89 88 GLU A C 1
ATOM 659 O O . GLU A 1 87 ? -35.111 -26.156 -15.126 1.00 13.51 88 GLU A O 1
ATOM 665 N N . PHE A 1 88 ? -36.555 -24.480 -15.594 1.00 9.98 89 PHE A N 1
ATOM 666 C CA . PHE A 1 88 ? -37.692 -25.313 -15.985 1.00 12.39 89 PHE A CA 1
ATOM 667 C C . PHE A 1 88 ? -38.460 -24.499 -17.029 1.00 13.48 89 PHE A C 1
ATOM 668 O O . PHE A 1 88 ? -38.834 -23.352 -16.796 1.00 17.38 89 PHE A O 1
ATOM 676 N N . LYS A 1 89 ? -38.674 -25.088 -18.189 1.00 12.44 90 LYS A N 1
ATOM 677 C CA . LYS A 1 89 ? -39.123 -24.338 -19.340 1.00 18.35 90 LYS A CA 1
ATOM 678 C C . LYS A 1 89 ? -40.029 -25.183 -20.235 1.00 20.84 90 LYS A C 1
ATOM 679 O O . LYS A 1 89 ? -39.772 -26.368 -20.456 1.00 17.50 90 LYS A O 1
ATOM 685 N N . LEU A 1 90 ? -41.099 -24.570 -20.729 1.00 19.98 91 LEU A N 1
ATOM 686 C CA . LEU A 1 90 ? -41.912 -25.175 -21.775 1.00 23.01 91 LEU A CA 1
ATOM 687 C C . LEU A 1 90 ? -41.330 -24.783 -23.129 1.00 27.01 91 LEU A C 1
ATOM 688 O O . LEU A 1 90 ? -41.235 -23.595 -23.434 1.00 26.62 91 LEU A O 1
ATOM 693 N N . VAL A 1 91 ? -40.915 -25.761 -23.930 1.00 22.81 92 VAL A N 1
ATOM 694 C CA . VAL A 1 91 ? -40.663 -25.495 -25.340 1.00 27.80 92 VAL A CA 1
ATOM 695 C C . VAL A 1 91 ? -42.002 -25.160 -26.013 1.00 28.06 92 VAL A C 1
ATOM 696 O O . VAL A 1 91 ? -42.967 -25.908 -25.861 1.00 41.65 92 VAL A O 1
ATOM 700 N N . GLY A 1 92 ? -42.083 -24.049 -26.744 1.00 28.69 93 GLY A N 1
ATOM 701 C CA . GLY A 1 92 ? -40.973 -23.138 -26.935 1.00 31.95 93 GLY A CA 1
ATOM 702 C C . GLY A 1 92 ? -41.008 -22.011 -25.927 1.00 33.57 93 GLY A C 1
ATOM 703 O O . GLY A 1 92 ? -40.036 -21.819 -25.202 1.00 33.65 93 GLY A O 1
ATOM 704 N N . ASP A 1 93 ? -42.123 -21.278 -25.877 1.00 32.76 94 ASP A N 1
ATOM 705 C CA . ASP A 1 93 ? -42.293 -20.135 -24.972 1.00 20.86 94 ASP A CA 1
ATOM 706 C C . ASP A 1 93 ? -41.209 -19.063 -25.155 1.00 23.50 94 ASP A C 1
ATOM 707 O O . ASP A 1 93 ? -40.057 -19.361 -25.486 1.00 18.69 94 ASP A O 1
ATOM 712 N N . ASP A 1 94 ? -41.572 -17.807 -24.925 1.00 20.36 95 ASP A N 1
ATOM 713 C CA . ASP A 1 94 ? -40.578 -16.735 -24.973 1.00 14.44 95 ASP A CA 1
ATOM 714 C C . ASP A 1 94 ? -39.490 -16.959 -23.906 1.00 15.70 95 ASP A C 1
ATOM 715 O O . ASP A 1 94 ? -38.311 -16.641 -24.120 1.00 10.46 95 ASP A O 1
ATOM 720 N N . SER A 1 95 ? -39.881 -17.504 -22.757 1.00 7.66 96 SER A N 1
ATOM 721 C CA . SER A 1 95 ? -38.930 -17.600 -21.657 1.00 9.76 96 SER A CA 1
ATOM 722 C C . SER A 1 95 ? -39.065 -18.863 -20.798 1.00 9.85 96 SER A C 1
ATOM 723 O O . SER A 1 95 ? -39.963 -19.680 -21.003 1.00 12.07 96 SER A O 1
ATOM 726 N N . ALA A 1 96 ? -38.156 -19.000 -19.840 1.00 6.87 97 ALA A N 1
ATOM 727 C CA . ALA A 1 96 ? -38.273 -20.002 -18.799 1.00 6.83 97 ALA A CA 1
ATOM 728 C C . ALA A 1 96 ? -39.428 -19.652 -17.870 1.00 6.68 97 ALA A C 1
ATOM 729 O O . ALA A 1 96 ? -39.853 -18.498 -17.796 1.00 4.79 97 ALA A O 1
ATOM 731 N N . LYS A 1 97 ? -39.954 -20.669 -17.192 1.00 10.39 98 LYS A N 1
ATOM 732 C CA . LYS A 1 97 ? -40.937 -20.488 -16.136 1.00 7.67 98 LYS A CA 1
ATOM 733 C C . LYS A 1 97 ? -40.259 -19.799 -14.949 1.00 6.92 98 LYS A C 1
ATOM 734 O O . LYS A 1 97 ? -39.439 -20.415 -14.254 1.00 10.30 98 LYS A O 1
ATOM 740 N N . LEU A 1 98 ? -40.589 -18.534 -14.715 1.00 4.37 99 LEU A N 1
ATOM 741 C CA . LEU A 1 98 ? -40.045 -17.789 -13.574 1.00 7.84 99 LEU A CA 1
ATOM 742 C C . LEU A 1 98 ? -40.820 -18.116 -12.295 1.00 10.96 99 LEU A C 1
ATOM 743 O O . LEU A 1 98 ? -42.051 -18.181 -12.306 1.00 7.43 99 LEU A O 1
ATOM 748 N N . GLY A 1 99 ? -40.096 -18.340 -11.201 1.00 9.46 100 GLY A N 1
ATOM 749 C CA . GLY A 1 99 ? -40.722 -18.672 -9.935 1.00 11.66 100 GLY A CA 1
ATOM 750 C C . GLY A 1 99 ? -41.172 -17.440 -9.178 1.00 17.02 100 GLY A C 1
ATOM 751 O O . GLY A 1 99 ? -40.901 -16.305 -9.581 1.00 13.19 100 GLY A O 1
ATOM 752 N N . GLY A 1 100 ? -41.862 -17.663 -8.063 1.00 23.28 101 GLY A N 1
ATOM 753 C CA . GLY A 1 100 ? -42.249 -16.568 -7.192 1.00 14.01 101 GLY A CA 1
ATOM 754 C C . GLY A 1 100 ? -41.039 -15.969 -6.502 1.00 15.29 101 GLY A C 1
ATOM 755 O O . GLY A 1 100 ? -40.042 -16.640 -6.289 1.00 15.77 101 GLY A O 1
ATOM 756 N N . ILE A 1 101 ? -41.132 -14.699 -6.146 1.00 18.34 102 ILE A N 1
ATOM 757 C CA . ILE A 1 101 ? -40.037 -14.010 -5.492 1.00 12.68 102 ILE A CA 1
ATOM 758 C C . ILE A 1 101 ? -40.125 -14.247 -4.002 1.00 16.59 102 ILE A C 1
ATOM 759 O O . ILE A 1 101 ? -40.852 -13.565 -3.290 1.00 21.41 102 ILE A O 1
ATOM 764 N N . ILE A 1 102 ? -39.375 -15.237 -3.548 1.00 14.82 103 ILE A N 1
ATOM 765 C CA . ILE A 1 102 ? -39.433 -15.705 -2.183 1.00 12.82 103 ILE A CA 1
ATOM 766 C C . ILE A 1 102 ? -38.449 -14.973 -1.254 1.00 14.57 103 ILE A C 1
ATOM 767 O O . ILE A 1 102 ? -37.280 -14.750 -1.602 1.00 7.43 103 ILE A O 1
ATOM 772 N N . ASN A 1 103 ? -38.933 -14.603 -0.069 1.00 18.43 104 ASN A N 1
ATOM 773 C CA . ASN A 1 103 ? -38.111 -13.895 0.911 1.00 15.45 104 ASN A CA 1
ATOM 774 C C . ASN A 1 103 ? -37.207 -14.849 1.681 1.00 14.17 104 ASN A C 1
ATOM 775 O O . ASN A 1 103 ? -37.589 -15.969 2.011 1.00 15.07 104 ASN A O 1
ATOM 780 N N . VAL A 1 104 ? -35.994 -14.391 1.950 1.00 16.40 105 VAL A N 1
ATOM 781 C CA . VAL A 1 104 ? -34.973 -15.218 2.572 1.00 14.80 105 VAL A CA 1
ATOM 782 C C . VAL A 1 104 ? -34.663 -14.697 3.960 1.00 15.27 105 VAL A C 1
ATOM 783 O O . VAL A 1 104 ? -34.123 -13.608 4.106 1.00 17.37 105 VAL A O 1
ATOM 787 N N . PRO A 1 105 ? -35.007 -15.475 4.987 1.00 16.21 106 PRO A N 1
ATOM 788 C CA . PRO A 1 105 ? -34.978 -14.980 6.372 1.00 19.39 106 PRO A CA 1
ATOM 789 C C . PRO A 1 105 ? -33.622 -14.528 6.971 1.00 19.11 106 PRO A C 1
ATOM 790 O O . PRO A 1 105 ? -33.665 -13.847 8.001 1.00 20.36 106 PRO A O 1
ATOM 794 N N . PHE A 1 106 ? -32.478 -14.847 6.365 1.00 11.25 107 PHE A N 1
ATOM 795 C CA . PHE A 1 106 ? -31.194 -14.435 6.945 1.00 13.32 107 PHE A CA 1
ATOM 796 C C . PHE A 1 106 ? -30.312 -13.617 6.009 1.00 13.47 107 PHE A C 1
ATOM 797 O O . PHE A 1 106 ? -29.220 -14.055 5.636 1.00 15.06 107 PHE A O 1
ATOM 805 N N . PRO A 1 107 ? -30.758 -12.393 5.677 1.00 13.40 108 PRO A N 1
ATOM 806 C CA . PRO A 1 107 ? -30.168 -11.561 4.612 1.00 10.20 108 PRO A CA 1
ATOM 807 C C . PRO A 1 107 ? -28.677 -11.319 4.784 1.00 11.18 108 PRO A C 1
ATOM 808 O O . PRO A 1 107 ? -28.040 -10.859 3.838 1.00 11.90 108 PRO A O 1
ATOM 812 N N . ASN A 1 108 ? -28.131 -11.624 5.960 1.00 13.97 109 ASN A N 1
ATOM 813 C CA . ASN A 1 108 ? -26.692 -11.477 6.189 1.00 16.50 109 ASN A CA 1
ATOM 814 C C . ASN A 1 108 ? -25.873 -12.798 6.284 1.00 16.33 109 ASN A C 1
ATOM 815 O O . ASN A 1 108 ? -24.711 -12.780 6.700 1.00 18.55 109 ASN A O 1
ATOM 820 N N . ASN A 1 109 ? -26.469 -13.925 5.879 1.00 15.03 110 ASN A N 1
ATOM 821 C CA . ASN A 1 109 ? -25.704 -15.155 5.618 1.00 15.62 110 ASN A CA 1
ATOM 822 C C . ASN A 1 109 ? -24.624 -14.807 4.618 1.00 14.00 110 ASN A C 1
ATOM 823 O O . ASN A 1 109 ? -24.932 -14.344 3.525 1.00 13.40 110 ASN A O 1
ATOM 828 N N . PRO A 1 110 ? -23.355 -15.033 4.980 1.00 14.51 111 PRO A N 1
ATOM 829 C CA . PRO A 1 110 ? -22.182 -14.537 4.245 1.00 17.77 111 PRO A CA 1
ATOM 830 C C . PRO A 1 110 ? -22.248 -14.642 2.719 1.00 10.89 111 PRO A C 1
ATOM 831 O O . PRO A 1 110 ? -21.618 -13.836 2.033 1.00 11.25 111 PRO A O 1
ATOM 835 N N . GLU A 1 111 ? -23.019 -15.591 2.207 1.00 9.62 112 GLU A N 1
ATOM 836 C CA . GLU A 1 111 ? -23.192 -15.733 0.772 1.00 11.76 112 GLU A CA 1
ATOM 837 C C . GLU A 1 111 ? -23.908 -14.543 0.143 1.00 9.71 112 GLU A C 1
ATOM 838 O O . GLU A 1 111 ? -23.667 -14.206 -1.006 1.00 16.81 112 GLU A O 1
ATOM 844 N N . PHE A 1 112 ? -24.782 -13.897 0.899 1.00 10.63 113 PHE A N 1
ATOM 845 C CA . PHE A 1 112 ? -25.485 -12.732 0.389 1.00 10.83 113 PHE A CA 1
ATOM 846 C C . PHE A 1 112 ? -24.702 -11.468 0.674 1.00 10.16 113 PHE A C 1
ATOM 847 O O . PHE A 1 112 ? -24.836 -10.455 -0.026 1.00 8.32 113 PHE A O 1
ATOM 855 N N . GLN A 1 113 ? -23.890 -11.517 1.718 1.00 8.91 114 GLN A N 1
ATOM 856 C CA . GLN A 1 113 ? -22.984 -10.421 1.957 1.00 12.43 114 GLN A CA 1
ATOM 857 C C . GLN A 1 113 ? -21.966 -10.333 0.819 1.00 12.08 114 GLN A C 1
ATOM 858 O O . GLN A 1 113 ? -21.577 -9.232 0.417 1.00 10.85 114 GLN A O 1
ATOM 864 N N . ASP A 1 114 ? -21.551 -11.491 0.304 1.00 11.79 115 ASP A N 1
ATOM 865 C CA . ASP A 1 114 ? -20.636 -11.531 -0.834 1.00 11.64 115 ASP A CA 1
ATOM 866 C C . ASP A 1 114 ? -21.314 -11.104 -2.130 1.00 11.87 115 ASP A C 1
ATOM 867 O O . ASP A 1 114 ? -20.712 -10.382 -2.915 1.00 15.10 115 ASP A O 1
ATOM 872 N N . LEU A 1 115 ? -22.556 -11.534 -2.349 1.00 9.43 116 LEU A N 1
ATOM 873 C CA . LEU A 1 115 ? -23.303 -11.050 -3.493 1.00 8.34 116 LEU A CA 1
ATOM 874 C C . LEU A 1 115 ? -23.359 -9.545 -3.433 1.00 10.24 116 LEU A C 1
ATOM 875 O O . LEU A 1 115 ? -23.081 -8.869 -4.432 1.00 8.53 116 LEU A O 1
ATOM 880 N N . ALA A 1 116 ? -23.682 -9.029 -2.245 1.00 9.31 117 ALA A N 1
ATOM 881 C CA . ALA A 1 116 ? -23.880 -7.595 -2.068 1.00 6.74 117 ALA A CA 1
ATOM 882 C C . ALA A 1 116 ? -22.594 -6.851 -2.341 1.00 10.87 117 ALA A C 1
ATOM 883 O O . ALA A 1 116 ? -22.589 -5.794 -3.007 1.00 11.63 117 ALA A O 1
ATOM 885 N N . ARG A 1 117 ? -21.492 -7.399 -1.833 1.00 10.96 118 ARG A N 1
ATOM 886 C CA . ARG A 1 117 ? -20.206 -6.728 -1.999 1.00 13.54 118 ARG A CA 1
ATOM 887 C C . ARG A 1 117 ? -19.807 -6.763 -3.461 1.00 11.24 118 ARG A C 1
ATOM 888 O O . ARG A 1 117 ? -19.318 -5.777 -4.004 1.00 10.01 118 ARG A O 1
ATOM 896 N N . PHE A 1 118 ? -20.045 -7.907 -4.095 1.00 12.45 119 PHE A N 1
ATOM 897 C CA . PHE A 1 118 ? -19.778 -8.049 -5.510 1.00 13.06 119 PHE A CA 1
ATOM 898 C C . PHE A 1 118 ? -20.513 -6.976 -6.302 1.00 12.11 119 PHE A C 1
ATOM 899 O O . PHE A 1 118 ? -19.944 -6.376 -7.202 1.00 12.32 119 PHE A O 1
ATOM 907 N N . ALA A 1 119 ? -21.764 -6.709 -5.939 1.00 10.18 120 ALA A N 1
ATOM 908 C CA . ALA A 1 119 ? -22.537 -5.695 -6.645 1.00 9.97 120 ALA A CA 1
ATOM 909 C C . ALA A 1 119 ? -22.023 -4.283 -6.363 1.00 9.74 120 ALA A C 1
ATOM 910 O O . ALA A 1 119 ? -22.054 -3.424 -7.238 1.00 8.62 120 ALA A O 1
ATOM 912 N N . VAL A 1 120 ? -21.556 -4.046 -5.142 1.00 10.83 121 VAL A N 1
ATOM 913 C CA . VAL A 1 120 ? -21.097 -2.718 -4.740 1.00 9.65 121 VAL A CA 1
ATOM 914 C C . VAL A 1 120 ? -19.829 -2.366 -5.498 1.00 12.33 121 VAL A C 1
ATOM 915 O O . VAL A 1 120 ? -19.687 -1.267 -6.019 1.00 15.80 121 VAL A O 1
ATOM 919 N N . GLN A 1 121 ? -18.921 -3.321 -5.580 1.00 11.42 122 GLN A N 1
ATOM 920 C CA . GLN A 1 121 ? -17.665 -3.161 -6.327 1.00 18.01 122 GLN A CA 1
ATOM 921 C C . GLN A 1 121 ? -17.936 -2.975 -7.813 1.00 17.18 122 GLN A C 1
ATOM 922 O O . GLN A 1 121 ? -17.351 -2.104 -8.461 1.00 17.45 122 GLN A O 1
ATOM 928 N N . ASP A 1 122 ? -18.845 -3.791 -8.335 1.00 13.63 123 ASP A N 1
ATOM 929 C CA . ASP A 1 122 ? -19.273 -3.703 -9.730 1.00 15.98 123 ASP A CA 1
ATOM 930 C C . ASP A 1 122 ? -19.665 -2.281 -10.087 1.00 19.16 123 ASP A C 1
ATOM 931 O O . ASP A 1 122 ? -19.267 -1.753 -11.130 1.00 21.72 123 ASP A O 1
ATOM 936 N N . TYR A 1 123 ? -20.445 -1.669 -9.204 1.00 13.38 124 TYR A N 1
ATOM 937 C CA . TYR A 1 123 ? -20.947 -0.332 -9.429 1.00 19.97 124 TYR A CA 1
ATOM 938 C C . TYR A 1 123 ? -19.790 0.631 -9.257 1.00 20.70 124 TYR A C 1
ATOM 939 O O . TYR A 1 123 ? -19.683 1.608 -9.991 1.00 22.05 124 TYR A O 1
ATOM 948 N N . ASN A 1 124 ? -18.917 0.347 -8.292 1.00 20.37 125 ASN A N 1
ATOM 949 C CA . ASN A 1 124 ? -17.767 1.218 -8.053 1.00 28.78 125 ASN A CA 1
ATOM 950 C C . ASN A 1 124 ? -16.869 1.340 -9.282 1.00 29.12 125 ASN A C 1
ATOM 951 O O . ASN A 1 124 ? -16.332 2.405 -9.558 1.00 25.33 125 ASN A O 1
ATOM 956 N N . LYS A 1 125 ? -16.748 0.251 -10.034 1.00 31.70 126 LYS A N 1
ATOM 957 C CA . LYS A 1 125 ? -15.934 0.240 -11.241 1.00 26.32 126 LYS A CA 1
ATOM 958 C C . LYS A 1 125 ? -16.657 0.927 -12.391 1.00 28.25 126 LYS A C 1
ATOM 959 O O . LYS A 1 125 ? -16.090 1.783 -13.064 1.00 37.63 126 LYS A O 1
ATOM 965 N N . LYS A 1 126 ? -17.910 0.551 -12.610 1.00 27.41 127 LYS A N 1
ATOM 966 C CA . LYS A 1 126 ? -18.684 1.105 -13.713 1.00 29.21 127 LYS A CA 1
ATOM 967 C C . LYS A 1 126 ? -18.920 2.608 -13.552 1.00 30.98 127 LYS A C 1
ATOM 968 O O . LYS A 1 126 ? -19.050 3.327 -14.539 1.00 38.58 127 LYS A O 1
ATOM 974 N N . GLU A 1 127 ? -18.975 3.089 -12.317 1.00 30.57 128 GLU A N 1
ATOM 975 C CA . GLU A 1 127 ? -19.316 4.492 -12.094 1.00 27.87 128 GLU A CA 1
ATOM 976 C C . GLU A 1 127 ? -18.158 5.280 -11.477 1.00 36.95 128 GLU A C 1
ATOM 977 O O . GLU A 1 127 ? -18.316 6.457 -11.129 1.00 37.57 128 GLU A O 1
ATOM 983 N N . ASN A 1 128 ? -17.000 4.631 -11.354 1.00 35.81 129 ASN A N 1
ATOM 984 C CA . ASN A 1 128 ? -15.815 5.267 -10.792 1.00 35.08 129 ASN A CA 1
ATOM 985 C C . ASN A 1 128 ? -16.179 5.864 -9.432 1.00 44.23 129 ASN A C 1
ATOM 986 O O . ASN A 1 128 ? -15.862 7.021 -9.127 1.00 43.88 129 ASN A O 1
ATOM 991 N N . ALA A 1 129 ? -16.880 5.061 -8.634 1.00 33.89 130 ALA A N 1
ATOM 992 C CA . ALA A 1 129 ? -17.424 5.504 -7.359 1.00 32.16 130 ALA A CA 1
ATOM 993 C C . ALA A 1 129 ? -16.719 4.804 -6.207 1.00 28.76 130 ALA A C 1
ATOM 994 O O . ALA A 1 129 ? -15.879 3.927 -6.426 1.00 28.01 130 ALA A O 1
ATOM 996 N N . HIS A 1 130 ? -17.063 5.208 -4.986 1.00 28.02 131 HIS A N 1
ATOM 997 C CA . HIS A 1 130 ? -16.494 4.620 -3.780 1.00 34.13 131 HIS A CA 1
ATOM 998 C C . HIS A 1 130 ? -17.583 4.358 -2.756 1.00 33.62 131 HIS A C 1
ATOM 999 O O . HIS A 1 130 ? -17.653 5.036 -1.724 1.00 40.03 131 HIS A O 1
ATOM 1006 N N . LEU A 1 131 ? -18.445 3.390 -3.050 1.00 27.68 132 LEU A N 1
ATOM 1007 C CA . LEU A 1 131 ? -19.492 3.011 -2.111 1.00 29.20 132 LEU A CA 1
ATOM 1008 C C . LEU A 1 131 ? -18.879 2.039 -1.136 1.00 23.19 132 LEU A C 1
ATOM 1009 O O . LEU A 1 131 ? -17.929 1.339 -1.470 1.00 24.79 132 LEU A O 1
ATOM 1014 N N . GLU A 1 132 ? -19.443 1.979 0.061 1.00 24.93 133 GLU A N 1
ATOM 1015 C CA . GLU A 1 132 ? -18.886 1.169 1.128 1.00 24.14 133 GLU A CA 1
ATOM 1016 C C . GLU A 1 132 ? -20.005 0.338 1.780 1.00 19.76 133 GLU A C 1
ATOM 1017 O O . GLU A 1 132 ? -20.860 0.882 2.488 1.00 19.80 133 GLU A O 1
ATOM 1023 N N . PHE A 1 133 ? -20.007 -0.971 1.521 1.00 17.49 134 PHE A N 1
ATOM 1024 C CA . PHE A 1 133 ? -21.038 -1.868 2.040 1.00 13.40 134 PHE A CA 1
ATOM 1025 C C . PHE A 1 133 ? -21.039 -1.821 3.546 1.00 18.85 134 PHE A C 1
ATOM 1026 O O . PHE A 1 133 ? -19.989 -1.603 4.161 1.00 26.06 134 PHE A O 1
ATOM 1034 N N . VAL A 1 134 ? -22.213 -2.008 4.142 1.00 14.14 135 VAL A N 1
ATOM 1035 C CA . VAL A 1 134 ? -22.309 -2.150 5.588 1.00 14.28 135 VAL A CA 1
ATOM 1036 C C . VAL A 1 134 ? -23.029 -3.446 5.941 1.00 13.88 135 VAL A C 1
ATOM 1037 O O . VAL A 1 134 ? -22.497 -4.279 6.666 1.00 16.55 135 VAL A O 1
ATOM 1041 N N . GLU A 1 135 ? -24.266 -3.582 5.460 1.00 14.10 136 GLU A N 1
ATOM 1042 C CA . GLU A 1 135 ? -25.086 -4.765 5.731 1.00 15.30 136 GLU A CA 1
ATOM 1043 C C . GLU A 1 135 ? -26.240 -4.881 4.738 1.00 7.87 136 GLU A C 1
ATOM 1044 O O . GLU A 1 135 ? -26.613 -3.902 4.098 1.00 10.39 136 GLU A O 1
ATOM 1050 N N . ASN A 1 136 ? -26.807 -6.073 4.625 1.00 5.64 137 ASN A N 1
ATOM 1051 C CA . ASN A 1 136 ? -28.060 -6.258 3.896 1.00 9.39 137 ASN A CA 1
ATOM 1052 C C . ASN A 1 136 ? -29.257 -6.019 4.814 1.00 13.54 137 ASN A C 1
ATOM 1053 O O . ASN A 1 136 ? -29.205 -6.357 5.991 1.00 16.30 137 ASN A O 1
ATOM 1058 N N . LEU A 1 137 ? -30.314 -5.405 4.290 1.00 7.92 138 LEU A N 1
ATOM 1059 C CA . LEU A 1 137 ? -31.557 -5.271 5.032 1.00 7.59 138 LEU A CA 1
ATOM 1060 C C . LEU A 1 137 ? -32.497 -6.417 4.674 1.00 7.70 138 LEU A C 1
ATOM 1061 O O . LEU A 1 137 ? -33.342 -6.817 5.480 1.00 5.42 138 LEU A O 1
ATOM 1066 N N . ASN A 1 138 ? -32.346 -6.944 3.463 1.00 3.89 139 ASN A N 1
ATOM 1067 C CA . ASN A 1 138 ? -33.319 -7.883 2.934 1.00 4.53 139 ASN A CA 1
ATOM 1068 C C . ASN A 1 138 ? -32.852 -8.536 1.626 1.00 6.73 139 ASN A C 1
ATOM 1069 O O . ASN A 1 138 ? -32.215 -7.896 0.778 1.00 5.99 139 ASN A O 1
ATOM 1074 N N . VAL A 1 139 ? -33.188 -9.811 1.476 1.00 4.82 140 VAL A N 1
ATOM 1075 C CA . VAL A 1 139 ? -32.832 -10.593 0.308 1.00 5.19 140 VAL A CA 1
ATOM 1076 C C . VAL A 1 139 ? -34.072 -11.316 -0.129 1.00 5.65 140 VAL A C 1
ATOM 1077 O O . VAL A 1 139 ? -34.756 -11.943 0.677 1.00 6.29 140 VAL A O 1
ATOM 1081 N N . LYS A 1 140 ? -34.367 -11.234 -1.413 1.00 5.31 141 LYS A N 1
ATOM 1082 C CA . LYS A 1 140 ? -35.410 -12.051 -1.969 1.00 7.32 141 LYS A CA 1
ATOM 1083 C C . LYS A 1 140 ? -34.759 -12.863 -3.053 1.00 5.11 141 LYS A C 1
ATOM 1084 O O . LYS A 1 140 ? -33.822 -12.406 -3.687 1.00 5.54 141 LYS A O 1
ATOM 1090 N N . GLU A 1 141 ? -35.224 -14.090 -3.217 1.00 7.13 142 GLU A N 1
ATOM 1091 C CA . GLU A 1 141 ? -34.672 -14.999 -4.188 1.00 5.02 142 GLU A CA 1
ATOM 1092 C C . GLU A 1 141 ? -35.783 -15.334 -5.194 1.00 6.81 142 GLU A C 1
ATOM 1093 O O . GLU A 1 141 ? -36.974 -15.287 -4.861 1.00 4.61 142 GLU A O 1
ATOM 1099 N N . GLN A 1 142 ? -35.375 -15.650 -6.421 1.00 5.34 143 GLN A N 1
ATOM 1100 C CA . GLN A 1 142 ? -36.276 -16.061 -7.487 1.00 7.49 143 GLN A CA 1
ATOM 1101 C C . GLN A 1 142 ? -35.619 -17.069 -8.441 1.00 9.07 143 GLN A C 1
ATOM 1102 O O . GLN A 1 142 ? -34.535 -16.824 -8.990 1.00 7.78 143 GLN A O 1
ATOM 1108 N N . LEU A 1 143 ? -36.290 -18.194 -8.645 1.00 7.21 144 LEU A N 1
ATOM 1109 C CA . LEU A 1 143 ? -35.891 -19.143 -9.680 1.00 8.68 144 LEU A CA 1
ATOM 1110 C C . LEU A 1 143 ? -36.102 -18.570 -11.091 1.00 11.26 144 LEU A C 1
ATOM 1111 O O . LEU A 1 143 ? -37.248 -18.332 -11.520 1.00 9.82 144 LEU A O 1
ATOM 1116 N N . VAL A 1 144 ? -35.005 -18.321 -11.806 1.00 8.35 145 VAL A N 1
ATOM 1117 C CA . VAL A 1 144 ? -35.119 -17.859 -13.186 1.00 8.38 145 VAL A CA 1
ATOM 1118 C C . VAL A 1 144 ? -34.466 -18.907 -14.070 1.00 7.24 145 VAL A C 1
ATOM 1119 O O . VAL A 1 144 ? -34.711 -20.098 -13.873 1.00 4.39 145 VAL A O 1
ATOM 1123 N N . ALA A 1 145 ? -33.663 -18.491 -15.046 1.00 8.34 146 ALA A N 1
ATOM 1124 C CA . ALA A 1 145 ? -32.727 -19.440 -15.645 1.00 8.72 146 ALA A CA 1
ATOM 1125 C C . ALA A 1 145 ? -31.497 -19.274 -14.796 1.00 6.63 146 ALA A C 1
ATOM 1126 O O . ALA A 1 145 ? -30.635 -18.430 -15.064 1.00 6.49 146 ALA A O 1
ATOM 1128 N N . GLY A 1 146 ? -31.454 -20.081 -13.737 1.00 8.02 147 GLY A N 1
ATOM 1129 C CA . GLY A 1 146 ? -30.601 -19.811 -12.595 1.00 9.33 147 GLY A CA 1
ATOM 1130 C C . GLY A 1 146 ? -31.401 -19.112 -11.495 1.00 7.26 147 GLY A C 1
ATOM 1131 O O . GLY A 1 146 ? -32.616 -19.253 -11.393 1.00 6.25 147 GLY A O 1
ATOM 1132 N N . MET A 1 147 ? -30.700 -18.351 -10.669 1.00 9.74 148 MET A N 1
ATOM 1133 C CA . MET A 1 147 ? -31.314 -17.610 -9.566 1.00 12.20 148 MET A CA 1
ATOM 1134 C C . MET A 1 147 ? -31.082 -16.118 -9.768 1.00 8.83 148 MET A C 1
ATOM 1135 O O . MET A 1 147 ? -30.080 -15.706 -10.355 1.00 6.18 148 MET A O 1
ATOM 1140 N N . LEU A 1 148 ? -32.041 -15.333 -9.300 1.00 6.68 149 LEU A N 1
ATOM 1141 C CA . LEU A 1 148 ? -31.982 -13.883 -9.286 1.00 7.02 149 LEU A CA 1
ATOM 1142 C C . LEU 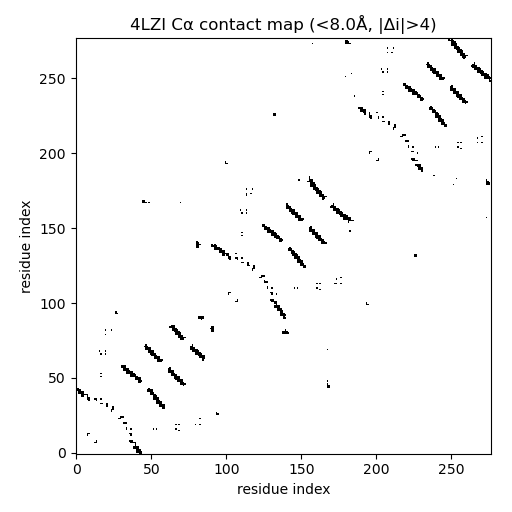A 1 148 ? -32.254 -13.495 -7.842 1.00 3.76 149 LEU A C 1
ATOM 1143 O O . LEU A 1 148 ? -33.244 -13.936 -7.278 1.00 4.42 149 LEU A O 1
ATOM 1148 N N . TYR A 1 149 ? -31.386 -12.689 -7.257 1.00 2.18 150 TYR A N 1
ATOM 1149 C CA . TYR A 1 149 ? -31.543 -12.214 -5.890 1.00 5.53 150 TYR A CA 1
ATOM 1150 C C . TYR A 1 149 ? -31.908 -10.740 -5.893 1.00 4.88 150 TYR A C 1
ATOM 1151 O O . TYR A 1 149 ? -31.355 -9.971 -6.676 1.00 4.63 150 TYR A O 1
ATOM 1160 N N . TYR A 1 150 ? -32.841 -10.345 -5.038 1.00 2.52 151 TYR A N 1
ATOM 1161 C CA . TYR A 1 150 ? -33.152 -8.928 -4.898 1.00 3.29 151 TYR A CA 1
ATOM 1162 C C . TYR A 1 150 ? -32.608 -8.513 -3.555 1.00 3.90 151 TYR A C 1
ATOM 1163 O O . TYR A 1 150 ? -33.156 -8.888 -2.507 1.00 3.84 151 TYR A O 1
ATOM 1172 N N . ILE A 1 151 ? -31.486 -7.800 -3.582 1.00 2.15 152 ILE A N 1
ATOM 1173 C CA . ILE A 1 151 ? -30.847 -7.383 -2.343 1.00 3.33 152 ILE A CA 1
ATOM 1174 C C . ILE A 1 151 ? -31.050 -5.911 -2.059 1.00 4.29 152 ILE A C 1
ATOM 1175 O O . ILE A 1 151 ? -30.703 -5.048 -2.870 1.00 4.95 152 ILE A O 1
ATOM 1180 N N . THR A 1 152 ? -31.650 -5.644 -0.904 1.00 3.29 153 THR A N 1
ATOM 1181 C CA . THR A 1 152 ? -31.751 -4.304 -0.367 1.00 3.68 153 THR A CA 1
ATOM 1182 C C . THR A 1 152 ? -30.642 -4.123 0.694 1.00 6.89 153 THR A C 1
ATOM 1183 O O . THR A 1 152 ? -30.663 -4.769 1.742 1.00 4.62 153 THR A O 1
ATOM 1187 N N . LEU A 1 153 ? -29.670 -3.257 0.403 1.00 4.35 154 LEU A N 1
ATOM 1188 C CA . LEU A 1 153 ? -28.468 -3.155 1.226 1.00 7.36 154 LEU A CA 1
ATOM 1189 C C . LEU A 1 153 ? -28.281 -1.736 1.741 1.00 7.15 154 LEU A C 1
ATOM 1190 O O . LEU A 1 153 ? -28.976 -0.805 1.316 1.00 7.41 154 LEU A O 1
ATOM 1195 N N . VAL A 1 154 ? -27.367 -1.594 2.690 1.00 7.77 155 VAL A N 1
ATOM 1196 C CA . VAL A 1 154 ? -26.939 -0.286 3.171 1.00 9.32 155 VAL A CA 1
ATOM 1197 C C . VAL A 1 154 ? -25.494 -0.115 2.738 1.00 10.89 155 VAL A C 1
ATOM 1198 O O . VAL A 1 154 ? -24.675 -1.009 2.949 1.00 11.27 155 VAL A O 1
ATOM 1202 N N . ALA A 1 155 ? -25.190 1.009 2.092 1.00 15.04 156 ALA A N 1
ATOM 1203 C CA . ALA A 1 155 ? -23.809 1.306 1.724 1.00 18.81 156 ALA A CA 1
ATOM 1204 C C . ALA A 1 155 ? -23.422 2.732 2.102 1.00 18.33 156 ALA A C 1
ATOM 1205 O O . ALA A 1 155 ? -24.200 3.663 1.929 1.00 13.97 156 ALA A O 1
ATOM 1207 N N . ILE A 1 156 ? -22.212 2.907 2.616 1.00 14.62 157 ILE A N 1
ATOM 1208 C CA . ILE A 1 156 ? -21.798 4.249 2.981 1.00 23.79 157 ILE A CA 1
ATOM 1209 C C . ILE A 1 156 ? -21.220 4.993 1.781 1.00 28.59 157 ILE A C 1
ATOM 1210 O O . ILE A 1 156 ? -20.238 4.555 1.171 1.00 25.12 157 ILE A O 1
ATOM 1215 N N . ASP A 1 157 ? -21.866 6.101 1.428 1.00 25.55 158 ASP A N 1
ATOM 1216 C CA . ASP A 1 157 ? -21.440 6.904 0.296 1.00 29.05 158 ASP A CA 1
ATOM 1217 C C . ASP A 1 157 ? -21.124 8.327 0.732 1.00 33.46 158 ASP A C 1
ATOM 1218 O O . ASP A 1 157 ? -21.960 9.002 1.327 1.00 33.55 158 ASP A O 1
ATOM 1223 N N . ALA A 1 158 ? -19.912 8.777 0.435 1.00 35.32 159 ALA A N 1
ATOM 1224 C CA . ALA A 1 158 ? -19.482 10.117 0.810 1.00 35.97 159 ALA A CA 1
ATOM 1225 C C . ALA A 1 158 ? -19.612 10.293 2.316 1.00 39.89 159 ALA A C 1
ATOM 1226 O O . ALA A 1 158 ? -19.798 11.408 2.809 1.00 44.18 159 ALA A O 1
ATOM 1228 N N . GLY A 1 159 ? -19.534 9.177 3.037 1.00 38.91 160 GLY A N 1
ATOM 1229 C CA . GLY A 1 159 ? -19.665 9.181 4.483 1.00 38.93 160 GLY A CA 1
ATOM 1230 C C . GLY A 1 159 ? -21.070 8.955 5.020 1.00 40.89 160 GLY A C 1
ATOM 1231 O O . GLY A 1 159 ? -21.234 8.785 6.227 1.00 45.83 160 GLY A O 1
ATOM 1232 N N . LYS A 1 160 ? -22.079 8.945 4.146 1.00 39.47 161 LYS A N 1
ATOM 1233 C CA . LYS A 1 160 ? -23.478 8.826 4.582 1.00 30.75 161 LYS A CA 1
ATOM 1234 C C . LYS A 1 160 ? -24.120 7.508 4.169 1.00 28.81 161 LYS A C 1
ATOM 1235 O O . LYS A 1 160 ? -24.128 7.149 2.979 1.00 25.08 161 LYS A O 1
ATOM 1241 N N . LYS A 1 161 ? -24.675 6.812 5.158 1.00 23.28 162 LYS A N 1
ATOM 1242 C CA . LYS A 1 161 ? -25.447 5.600 4.930 1.00 19.85 162 LYS A CA 1
ATOM 1243 C C . LYS A 1 161 ? -26.609 5.847 3.986 1.00 17.10 162 LYS A C 1
ATOM 1244 O O . LYS A 1 161 ? -27.435 6.731 4.224 1.00 19.44 162 LYS A O 1
ATOM 1250 N N . LYS A 1 162 ? -26.676 5.042 2.931 1.00 19.34 163 LYS A N 1
ATOM 1251 C CA . LYS A 1 162 ? -27.791 5.073 1.993 1.00 20.18 163 LYS A CA 1
ATOM 1252 C C . LYS A 1 162 ? -28.259 3.653 1.693 1.00 14.36 163 LYS A C 1
ATOM 1253 O O . LYS A 1 162 ? -27.502 2.690 1.854 1.00 12.57 163 LYS A O 1
ATOM 1259 N N . ILE A 1 163 ? -29.507 3.533 1.243 1.00 13.83 164 ILE A N 1
ATOM 1260 C CA . ILE A 1 163 ? -30.070 2.241 0.854 1.00 9.27 164 ILE A CA 1
ATOM 1261 C C . ILE A 1 163 ? -30.083 2.066 -0.662 1.00 11.35 164 ILE A C 1
ATOM 1262 O O . ILE A 1 163 ? -30.533 2.966 -1.396 1.00 7.87 164 ILE A O 1
ATOM 1267 N N . TYR A 1 164 ? -29.563 0.922 -1.121 1.00 10.89 165 TYR A N 1
ATOM 1268 C CA . TYR A 1 164 ? -29.474 0.606 -2.544 1.00 8.08 165 TYR A CA 1
ATOM 1269 C C . TYR A 1 164 ? -30.174 -0.726 -2.759 1.00 7.11 165 TYR A C 1
ATOM 1270 O O . TYR A 1 164 ? -30.296 -1.494 -1.812 1.00 6.25 165 TYR A O 1
ATOM 1279 N N . GLU A 1 165 ? -30.635 -0.987 -3.989 1.00 6.88 166 GLU A N 1
ATOM 1280 C CA . GLU A 1 165 ? -31.184 -2.290 -4.365 1.00 6.14 166 GLU A CA 1
ATOM 1281 C C . GLU A 1 165 ? -30.365 -2.877 -5.497 1.00 10.50 166 GLU A C 1
ATOM 1282 O O . GLU A 1 165 ? -30.148 -2.220 -6.515 1.00 11.06 166 GLU A O 1
ATOM 1288 N N . ALA A 1 166 ? -29.872 -4.097 -5.300 1.00 7.05 167 ALA A N 1
ATOM 1289 C CA . ALA A 1 166 ? -29.149 -4.802 -6.342 1.00 8.22 167 ALA A CA 1
ATOM 1290 C C . ALA A 1 166 ? -29.940 -6.027 -6.769 1.00 8.74 167 ALA A C 1
ATOM 1291 O O . ALA A 1 166 ? -30.456 -6.776 -5.941 1.00 5.84 167 ALA A O 1
ATOM 1293 N N . LYS A 1 167 ? -30.043 -6.207 -8.078 1.00 9.25 168 LYS A N 1
ATOM 1294 C CA . LYS A 1 167 ? -30.665 -7.385 -8.650 1.00 7.01 168 LYS A CA 1
ATOM 1295 C C . LYS A 1 167 ? -29.509 -8.117 -9.267 1.00 5.40 168 LYS A C 1
ATOM 1296 O O . LYS A 1 167 ? -28.845 -7.611 -10.170 1.00 6.42 168 LYS A O 1
ATOM 1302 N N . ILE A 1 168 ? -29.222 -9.293 -8.746 1.00 5.04 169 ILE A N 1
ATOM 1303 C CA . ILE A 1 168 ? -28.079 -10.016 -9.249 1.00 7.39 169 ILE A CA 1
ATOM 1304 C C . ILE A 1 168 ? -28.415 -11.470 -9.629 1.00 6.87 169 ILE A C 1
ATOM 1305 O O . ILE A 1 168 ? -29.109 -12.180 -8.894 1.00 3.85 169 ILE A O 1
ATOM 1310 N N . TRP A 1 169 ? -27.915 -11.867 -10.802 1.00 5.08 170 TRP A N 1
ATOM 1311 C CA . TRP A 1 169 ? -28.238 -13.135 -11.453 1.00 6.80 170 TRP A CA 1
ATOM 1312 C C . TRP A 1 169 ? -27.070 -14.050 -11.200 1.00 9.26 170 TRP A C 1
ATOM 1313 O O . TRP A 1 169 ? -25.917 -13.659 -11.439 1.00 5.26 170 TRP A O 1
ATOM 1324 N N . VAL A 1 170 ? -27.342 -15.247 -10.672 1.00 7.29 171 VAL A N 1
ATOM 1325 C CA . VAL A 1 170 ? -26.242 -16.171 -10.407 1.00 9.35 171 VAL A CA 1
ATOM 1326 C C . VAL A 1 170 ? -26.519 -17.588 -10.832 1.00 10.27 171 VAL A C 1
ATOM 1327 O O . VAL A 1 170 ? -27.568 -18.145 -10.543 1.00 10.67 171 VAL A O 1
ATOM 1331 N N . LYS A 1 171 ? -25.556 -18.130 -11.570 1.00 8.95 172 LYS A N 1
ATOM 1332 C CA . LYS A 1 171 ? -25.561 -19.513 -11.988 1.00 10.14 172 LYS A CA 1
ATOM 1333 C C . LYS A 1 171 ? -24.417 -20.144 -11.192 1.00 12.43 172 LYS A C 1
ATOM 1334 O O . LYS A 1 171 ? -23.240 -20.126 -11.601 1.00 8.10 172 LYS A O 1
ATOM 1340 N N . GLU A 1 172 ? -24.793 -20.648 -10.018 1.00 8.98 173 GLU A N 1
ATOM 1341 C CA . GLU A 1 172 ? -23.852 -21.062 -8.988 1.00 15.87 173 GLU A CA 1
ATOM 1342 C C . GLU A 1 172 ? -22.999 -22.268 -9.407 1.00 12.86 173 GLU A C 1
ATOM 1343 O O . GLU A 1 172 ? -21.846 -22.381 -8.994 1.00 14.95 173 GLU A O 1
ATOM 1349 N N . TRP A 1 173 ? -23.548 -23.149 -10.244 1.00 13.34 174 TRP A N 1
ATOM 1350 C CA . TRP A 1 173 ? -22.778 -24.298 -10.704 1.00 13.31 174 TRP A CA 1
ATOM 1351 C C . TRP A 1 173 ? -21.661 -23.871 -11.655 1.00 15.14 174 TRP A C 1
ATOM 1352 O O . TRP A 1 173 ? -20.738 -24.638 -11.922 1.00 17.13 174 TRP A O 1
ATOM 1363 N N . GLU A 1 174 ? -21.750 -22.646 -12.165 1.00 13.35 175 GLU A N 1
ATOM 1364 C CA . GLU A 1 174 ? -20.746 -22.133 -13.096 1.00 11.68 175 GLU A CA 1
ATOM 1365 C C . GLU A 1 174 ? -19.829 -21.155 -12.400 1.00 12.55 175 GLU A C 1
ATOM 1366 O O . GLU A 1 174 ? -18.946 -20.584 -13.036 1.00 13.08 175 GLU A O 1
ATOM 1372 N N . ASN A 1 175 ? -20.057 -20.937 -11.107 1.00 12.99 176 ASN A N 1
ATOM 1373 C CA . ASN A 1 175 ? -19.429 -19.813 -10.400 1.00 17.14 176 ASN A CA 1
ATOM 1374 C C . ASN A 1 175 ? -19.687 -18.448 -11.095 1.00 20.76 176 ASN A C 1
ATOM 1375 O O . ASN A 1 175 ? -18.889 -17.513 -10.974 1.00 17.00 176 ASN A O 1
ATOM 1380 N N . PHE A 1 176 ? -20.811 -18.348 -11.812 1.00 13.91 177 PHE A N 1
ATOM 1381 C CA . PHE A 1 176 ? -21.155 -17.154 -12.597 1.00 11.39 177 PHE A CA 1
ATOM 1382 C C . PHE A 1 176 ? -22.098 -16.225 -11.824 1.00 13.85 177 PHE A C 1
ATOM 1383 O O . PHE A 1 176 ? -23.071 -16.663 -11.181 1.00 12.35 177 PHE A O 1
ATOM 1391 N N . LYS A 1 177 ? -21.803 -14.936 -11.878 1.00 10.96 178 LYS A N 1
ATOM 1392 C CA . LYS A 1 177 ? -22.712 -13.943 -11.327 1.00 12.64 178 LYS A CA 1
ATOM 1393 C C . LYS A 1 177 ? -22.538 -12.624 -12.054 1.00 12.66 178 LYS A C 1
ATOM 1394 O O . LYS A 1 177 ? -21.500 -12.384 -12.692 1.00 9.08 178 LYS A O 1
ATOM 1400 N N . LYS A 1 178 ? -23.573 -11.786 -11.969 1.00 11.48 179 LYS A N 1
ATOM 1401 C CA . LYS A 1 178 ? -23.667 -10.589 -12.793 1.00 8.75 179 LYS A CA 1
ATOM 1402 C C . LYS A 1 178 ? -24.724 -9.644 -12.239 1.00 7.17 179 LYS A C 1
ATOM 1403 O O . LYS A 1 178 ? -25.801 -10.070 -11.873 1.00 7.59 179 LYS A O 1
ATOM 1409 N N . VAL A 1 179 ? -24.424 -8.355 -12.192 1.00 6.21 180 VAL A N 1
ATOM 1410 C CA . VAL A 1 179 ? -25.417 -7.377 -11.772 1.00 10.96 180 VAL A CA 1
ATOM 1411 C C . VAL A 1 179 ? -26.398 -7.108 -12.909 1.00 11.61 180 VAL A C 1
ATOM 1412 O O . VAL A 1 179 ? -25.989 -6.694 -13.998 1.00 9.60 180 VAL A O 1
ATOM 1416 N N . ILE A 1 180 ? -27.684 -7.360 -12.664 1.00 9.66 181 ILE A N 1
ATOM 1417 C CA . ILE A 1 180 ? -28.740 -7.039 -13.634 1.00 8.07 181 ILE A CA 1
ATOM 1418 C C . ILE A 1 180 ? -29.230 -5.596 -13.465 1.00 13.03 181 ILE A C 1
ATOM 1419 O O . ILE A 1 180 ? -29.530 -4.907 -14.450 1.00 9.08 181 ILE A O 1
ATOM 1424 N N . GLU A 1 181 ? -29.313 -5.153 -12.207 1.00 15.12 182 GLU A N 1
ATOM 1425 C CA . GLU A 1 181 ? -29.746 -3.795 -11.876 1.00 10.59 182 GLU A CA 1
ATOM 1426 C C . GLU A 1 181 ? -29.156 -3.358 -10.529 1.00 10.14 182 GLU A C 1
ATOM 1427 O O . GLU A 1 181 ? -29.141 -4.126 -9.583 1.00 8.86 182 GLU A O 1
ATOM 1433 N N . PHE A 1 182 ? -28.670 -2.124 -10.451 1.00 10.66 183 PHE A N 1
ATOM 1434 C CA . PHE A 1 182 ? -28.154 -1.571 -9.199 1.00 10.36 183 PHE A CA 1
ATOM 1435 C C . PHE A 1 182 ? -28.634 -0.145 -9.068 1.00 11.19 183 PHE A C 1
ATOM 1436 O O . PHE A 1 182 ? -28.259 0.702 -9.876 1.00 10.39 183 PHE A O 1
ATOM 1444 N N . LYS A 1 183 ? -29.459 0.144 -8.067 1.00 12.35 184 LYS A N 1
ATOM 1445 C CA . LYS A 1 183 ? -29.995 1.511 -7.961 1.00 13.18 184 LYS A CA 1
ATOM 1446 C C . LYS A 1 183 ? -30.085 2.072 -6.540 1.00 10.37 184 LYS A C 1
ATOM 1447 O O . LYS A 1 183 ? -30.233 1.336 -5.564 1.00 9.75 184 LYS A O 1
ATOM 1453 N N . LEU A 1 184 ? -29.948 3.391 -6.445 1.00 17.63 185 LEU A N 1
ATOM 1454 C CA . LEU A 1 184 ? -30.054 4.123 -5.185 1.00 13.62 185 LEU A CA 1
ATOM 1455 C C . LEU A 1 184 ? -31.522 4.172 -4.836 1.00 9.80 185 LEU A C 1
ATOM 1456 O O . LEU A 1 184 ? -32.334 4.517 -5.694 1.00 10.16 185 LEU A O 1
ATOM 1461 N N . ILE A 1 185 ? -31.869 3.797 -3.605 1.00 7.03 186 ILE A N 1
ATOM 1462 C CA . ILE A 1 185 ? -33.197 4.057 -3.077 1.00 7.43 186 ILE A CA 1
ATOM 1463 C C . ILE A 1 185 ? -33.293 5.417 -2.366 1.00 10.64 186 ILE A C 1
ATOM 1464 O O . ILE A 1 185 ? -34.199 6.213 -2.649 1.00 12.20 186 ILE A O 1
ATOM 1469 N N . GLY A 1 186 ? -32.368 5.684 -1.445 1.00 9.21 187 GLY A N 1
ATOM 1470 C CA . GLY A 1 186 ? -32.412 6.913 -0.664 1.00 10.42 187 GLY A CA 1
ATOM 1471 C C . GLY A 1 186 ? -31.591 6.809 0.611 1.00 13.55 187 GLY A C 1
ATOM 1472 O O . GLY A 1 186 ? -30.809 5.866 0.767 1.00 13.67 187 GLY A O 1
ATOM 1473 N N . ASP A 1 187 ? -31.777 7.760 1.528 1.00 16.44 188 ASP A N 1
ATOM 1474 C CA . ASP A 1 187 ? -30.945 7.840 2.729 1.00 17.02 188 ASP A CA 1
ATOM 1475 C C . ASP A 1 187 ? -31.374 6.840 3.793 1.00 15.67 188 ASP A C 1
ATOM 1476 O O . ASP A 1 187 ? -32.560 6.686 4.061 1.00 15.71 188 ASP A O 1
ATOM 1481 N N . ASP A 1 188 ? -30.413 6.166 4.405 1.00 18.24 189 ASP A N 1
ATOM 1482 C CA . ASP A 1 188 ? -30.724 5.380 5.586 1.00 17.65 189 ASP A CA 1
ATOM 1483 C C . ASP A 1 188 ? -30.737 6.327 6.779 1.00 23.21 189 ASP A C 1
ATOM 1484 O O . ASP A 1 188 ? -30.041 7.346 6.780 1.00 25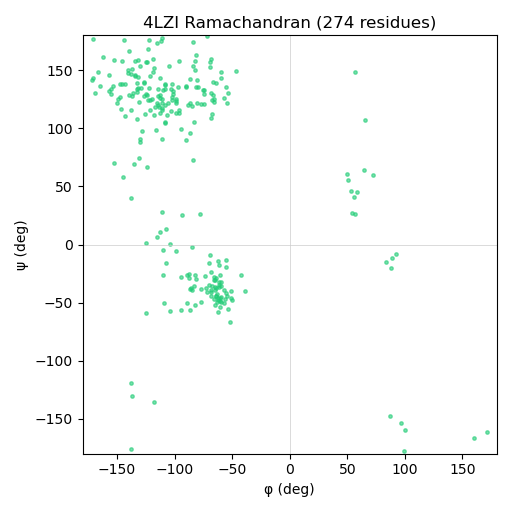.74 189 ASP A O 1
ATOM 1489 N N . SER A 1 189 ? -31.542 6.004 7.787 1.00 26.39 190 SER A N 1
ATOM 1490 C CA . SER A 1 189 ? -31.512 6.740 9.046 1.00 28.16 190 SER A CA 1
ATOM 1491 C C . SER A 1 189 ? -30.756 5.917 10.100 1.00 29.99 190 SER A C 1
ATOM 1492 O O . SER A 1 189 ? -31.202 4.833 10.494 1.00 26.47 190 SER A O 1
ATOM 1494 N N . ALA A 1 190 ? -29.609 6.438 10.537 1.00 30.37 191 ALA A N 1
ATOM 1495 C CA . ALA A 1 190 ? -28.718 5.745 11.482 1.00 37.93 191 ALA A CA 1
ATOM 1496 C C . ALA A 1 190 ? -29.348 5.412 12.839 1.00 29.59 191 ALA A C 1
ATOM 1497 O O . ALA A 1 190 ? -30.136 6.181 13.387 1.00 28.71 191 ALA A O 1
ATOM 1498 N N . ILE A 1 191 ? -28.990 4.261 13.387 1.00 30.12 192 ILE A N 1
ATOM 1499 C CA . ILE A 1 191 ? -29.692 3.789 14.570 1.00 27.60 192 ILE A CA 1
ATOM 1500 C C . ILE A 1 191 ? -29.151 4.348 15.886 1.00 29.68 192 ILE A C 1
ATOM 1501 O O . ILE A 1 191 ? -29.928 4.706 16.773 1.00 32.79 192 ILE A O 1
ATOM 1506 N N . ILE A 1 192 ? -27.831 4.463 15.982 1.00 29.82 193 ILE A N 1
ATOM 1507 C CA . ILE A 1 192 ? -27.159 4.930 17.201 1.00 35.37 193 ILE A CA 1
ATOM 1508 C C . ILE A 1 192 ? -27.348 3.971 18.375 1.00 38.16 193 ILE A C 1
ATOM 1509 O O . ILE A 1 192 ? -28.437 3.873 18.957 1.00 33.66 193 ILE A O 1
ATOM 1514 N N . GLY A 1 193 ? -26.273 3.268 18.717 1.00 33.43 194 GLY A N 1
ATOM 1515 C CA . GLY A 1 193 ? -26.303 2.293 19.786 1.00 30.30 194 GLY A CA 1
ATOM 1516 C C . GLY A 1 193 ? -26.446 0.891 19.235 1.00 31.79 194 GLY A C 1
ATOM 1517 O O . GLY A 1 193 ? -26.484 0.701 18.018 1.00 34.08 194 GLY A O 1
ATOM 1518 N N . GLY A 1 194 ? -26.534 -0.091 20.132 1.00 34.47 195 GLY A N 1
ATOM 1519 C CA . GLY A 1 194 ? -26.640 -1.487 19.740 1.00 28.91 195 GLY A CA 1
ATOM 1520 C C . GLY A 1 194 ? -28.051 -1.912 19.376 1.00 28.67 195 GLY A C 1
ATOM 1521 O O . GLY A 1 194 ? -29.034 -1.287 19.791 1.00 23.52 195 GLY A O 1
ATOM 1522 N N . PHE A 1 195 ? -28.155 -2.986 18.599 1.00 25.72 196 PHE A N 1
ATOM 1523 C CA . PHE A 1 195 ? -29.472 -3.483 18.213 1.00 28.01 196 PHE A CA 1
ATOM 1524 C C . PHE A 1 195 ? -29.534 -5.001 18.094 1.00 24.94 196 PHE A C 1
ATOM 1525 O O . PHE A 1 195 ? -28.516 -5.665 17.905 1.00 26.87 196 PHE A O 1
ATOM 1533 N N . THR A 1 196 ? -30.744 -5.533 18.201 1.00 21.21 197 THR A N 1
ATOM 1534 C CA . THR A 1 196 ? -30.992 -6.941 17.939 1.00 22.57 197 THR A CA 1
ATOM 1535 C C . THR A 1 196 ? -31.760 -7.073 16.632 1.00 22.59 197 THR A C 1
ATOM 1536 O O . THR A 1 196 ? -32.694 -6.312 16.370 1.00 21.42 197 THR A O 1
ATOM 1540 N N . ASP A 1 197 ? -31.367 -8.038 15.814 1.00 17.43 198 ASP A N 1
ATOM 1541 C CA . ASP A 1 197 ? -32.048 -8.273 14.559 1.00 18.09 198 ASP A CA 1
ATOM 1542 C C . ASP A 1 197 ? -33.297 -9.096 14.784 1.00 24.60 198 ASP A C 1
ATOM 1543 O O . ASP A 1 197 ? -33.462 -9.715 15.828 1.00 37.24 198 ASP A O 1
ATOM 1548 N N . VAL A 1 198 ? -34.180 -9.095 13.800 1.00 20.59 199 VAL A N 1
ATOM 1549 C CA . VAL A 1 198 ? -35.406 -9.864 13.885 1.00 18.71 199 VAL A CA 1
ATOM 1550 C C . VAL A 1 198 ? -35.448 -10.748 12.658 1.00 20.48 199 VAL A C 1
ATOM 1551 O O . VAL A 1 198 ? -35.565 -10.261 11.536 1.00 19.43 199 VAL A O 1
ATOM 1555 N N . PRO A 1 199 ? -35.326 -12.062 12.872 1.00 28.97 200 PRO A N 1
ATOM 1556 C CA . PRO A 1 199 ? -35.172 -13.048 11.798 1.00 20.74 200 PRO A CA 1
ATOM 1557 C C . PRO A 1 199 ? -36.342 -13.052 10.817 1.00 20.91 200 PRO A C 1
ATOM 1558 O O . PRO A 1 199 ? -36.132 -13.325 9.627 1.00 20.39 200 PRO A O 1
ATOM 1562 N N . PHE A 1 200 ? -37.543 -12.747 11.309 1.00 17.98 201 PHE A N 1
ATOM 1563 C CA . PHE A 1 200 ? -38.750 -12.750 10.482 1.00 19.50 201 PHE A CA 1
ATOM 1564 C C . PHE A 1 200 ? -39.512 -11.451 10.664 1.00 16.51 201 PHE A C 1
ATOM 1565 O O . PHE A 1 200 ? -40.429 -11.364 11.487 1.00 16.69 201 PHE A O 1
ATOM 1573 N N . PRO A 1 201 ? -39.165 -10.447 9.856 1.00 16.29 202 PRO A N 1
ATOM 1574 C CA . PRO A 1 201 ? -39.682 -9.086 10.056 1.00 14.12 202 PRO A CA 1
ATOM 1575 C C . PRO A 1 201 ? -41.171 -9.001 9.741 1.00 16.07 202 PRO A C 1
ATOM 1576 O O . PRO A 1 201 ? -41.803 -7.997 10.036 1.00 11.83 202 PRO A O 1
ATOM 1580 N N . ASN A 1 202 ? -41.728 -10.065 9.178 1.00 9.83 203 ASN A N 1
ATOM 1581 C CA . ASN A 1 202 ? -43.120 -10.057 8.768 1.00 10.45 203 ASN A CA 1
ATOM 1582 C C . ASN A 1 202 ? -44.028 -10.971 9.601 1.00 12.95 203 ASN A C 1
ATOM 1583 O O . ASN A 1 202 ? -45.041 -11.450 9.102 1.00 15.06 203 ASN A O 1
ATOM 1588 N N . ASN A 1 203 ? -43.667 -11.206 10.859 1.00 16.27 204 ASN A N 1
ATOM 1589 C CA . ASN A 1 203 ? -44.592 -11.810 11.823 1.00 21.80 204 ASN A CA 1
ATOM 1590 C C . ASN A 1 203 ? -45.720 -10.833 12.128 1.00 18.63 204 ASN A C 1
ATOM 1591 O O . ASN A 1 203 ? -45.549 -9.634 11.912 1.00 15.34 204 ASN A O 1
ATOM 1596 N N . PRO A 1 204 ? -46.870 -11.341 12.637 1.00 18.39 205 PRO A N 1
ATOM 1597 C CA . PRO A 1 204 ? -48.036 -10.495 12.953 1.00 18.22 205 PRO A CA 1
ATOM 1598 C C . PRO A 1 204 ? -47.693 -9.368 13.937 1.00 18.98 205 PRO A C 1
ATOM 1599 O O . PRO A 1 204 ? -48.179 -8.228 13.810 1.00 16.76 205 PRO A O 1
ATOM 1603 N N . GLU A 1 205 ? -46.861 -9.700 14.918 1.00 13.96 206 GLU A N 1
ATOM 1604 C CA . GLU A 1 205 ? -46.410 -8.724 15.896 1.00 15.27 206 GLU A CA 1
ATOM 1605 C C . GLU A 1 205 ? -45.889 -7.486 1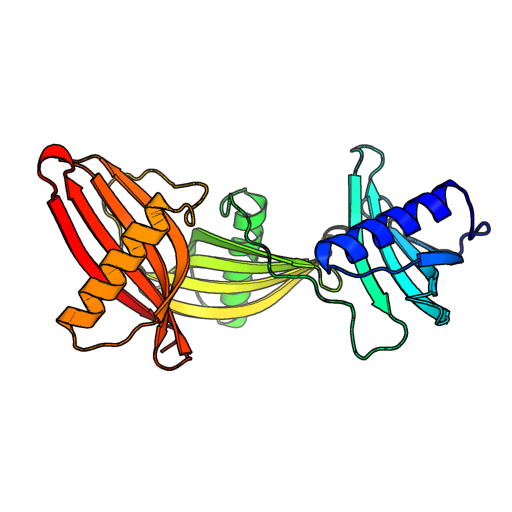5.202 1.00 14.80 206 GLU A C 1
ATOM 1606 O O . GLU A 1 205 ? -46.255 -6.367 15.559 1.00 17.92 206 GLU A O 1
ATOM 1612 N N . PHE A 1 206 ? -45.039 -7.702 14.205 1.00 13.37 207 PHE A N 1
ATOM 1613 C CA . PHE A 1 206 ? -44.336 -6.615 13.542 1.00 15.14 207 PHE A CA 1
ATOM 1614 C C . PHE A 1 206 ? -45.148 -6.021 12.395 1.00 10.32 207 PHE A C 1
ATOM 1615 O O . PHE A 1 206 ? -44.949 -4.875 12.039 1.00 8.44 207 PHE A O 1
ATOM 1623 N N . GLN A 1 207 ? -46.054 -6.800 11.811 1.00 11.54 208 GLN A N 1
ATOM 1624 C CA . GLN A 1 207 ? -46.894 -6.272 10.741 1.00 11.57 208 GLN A CA 1
ATOM 1625 C C . GLN A 1 207 ? -47.940 -5.325 11.317 1.00 13.97 208 GLN A C 1
ATOM 1626 O O . GLN A 1 207 ? -48.422 -4.414 10.621 1.00 14.03 208 GLN A O 1
ATOM 1632 N N . ASP A 1 208 ? -48.286 -5.554 12.584 1.00 12.14 209 ASP A N 1
ATOM 1633 C CA . ASP A 1 208 ? -49.262 -4.734 13.307 1.00 13.63 209 ASP A CA 1
ATOM 1634 C C . ASP A 1 208 ? -48.630 -3.421 13.738 1.00 11.48 209 ASP A C 1
ATOM 1635 O O . ASP A 1 208 ? -49.283 -2.376 13.712 1.00 8.77 209 ASP A O 1
ATOM 1640 N N . LEU A 1 209 ? -47.362 -3.489 14.147 1.00 10.34 210 LEU A N 1
ATOM 1641 C CA . LEU A 1 209 ? -46.608 -2.301 14.526 1.00 9.10 210 LEU A CA 1
ATOM 1642 C C . LEU A 1 209 ? -46.389 -1.401 13.315 1.00 7.29 210 LEU A C 1
ATOM 1643 O O . LEU A 1 209 ? -46.595 -0.188 13.394 1.00 6.95 210 LEU A O 1
ATOM 1648 N N . ALA A 1 210 ? -45.962 -1.982 12.198 1.00 4.84 211 ALA A N 1
ATOM 1649 C CA . ALA A 1 210 ? -45.758 -1.198 10.974 1.00 6.97 211 ALA A CA 1
ATOM 1650 C C . ALA A 1 210 ? -47.081 -0.597 10.448 1.00 7.34 211 ALA A C 1
ATOM 1651 O O . ALA A 1 210 ? -47.105 0.528 9.936 1.00 5.08 211 ALA A O 1
ATOM 1653 N N . ARG A 1 211 ? -48.172 -1.349 10.572 1.00 6.27 212 ARG A N 1
ATOM 1654 C CA . ARG A 1 211 ? -49.478 -0.851 10.146 1.00 8.54 212 ARG A CA 1
ATOM 1655 C C . ARG A 1 211 ? -49.923 0.306 11.047 1.00 7.93 212 ARG A C 1
ATOM 1656 O O . ARG A 1 211 ? -50.559 1.261 10.595 1.00 7.53 212 ARG A O 1
ATOM 1664 N N . PHE A 1 212 ? -49.586 0.198 12.326 1.00 8.11 213 PHE A N 1
ATOM 1665 C CA . PHE A 1 212 ? -49.845 1.249 13.284 1.00 7.19 213 PHE A CA 1
ATOM 1666 C C . PHE A 1 212 ? -49.128 2.520 12.877 1.00 7.22 213 PHE A C 1
ATOM 1667 O O . PHE A 1 212 ? -49.705 3.605 12.904 1.00 5.64 213 PHE A O 1
ATOM 1675 N N . ALA A 1 213 ? -47.862 2.386 12.506 1.00 4.20 214 ALA A N 1
ATOM 1676 C CA . ALA A 1 213 ? -47.089 3.553 12.127 1.00 4.58 214 ALA A CA 1
ATOM 1677 C C . ALA A 1 213 ? -47.605 4.133 10.821 1.00 7.10 214 ALA A C 1
ATOM 1678 O O . ALA A 1 213 ? -47.634 5.344 10.665 1.00 4.77 214 ALA A O 1
ATOM 1680 N N . VAL A 1 214 ? -47.979 3.270 9.876 1.00 5.01 215 VAL A N 1
ATOM 1681 C CA . VAL A 1 214 ? -48.489 3.772 8.615 1.00 7.21 215 VAL A CA 1
ATOM 1682 C C . VAL A 1 214 ? -49.771 4.567 8.863 1.00 8.78 215 VAL A C 1
ATOM 1683 O O . VAL A 1 214 ? -49.905 5.702 8.389 1.00 7.56 215 VAL A O 1
ATOM 1687 N N . GLN A 1 215 ? -50.697 4.003 9.638 1.00 7.71 216 GLN A N 1
ATOM 1688 C CA . GLN A 1 215 ? -51.938 4.733 9.904 1.00 9.35 216 GLN A CA 1
ATOM 1689 C C . GLN A 1 215 ? -51.619 6.041 10.623 1.00 12.47 216 GLN A C 1
ATOM 1690 O O . GLN A 1 215 ? -52.234 7.086 10.344 1.00 9.64 216 GLN A O 1
ATOM 1696 N N . ASP A 1 216 ? -50.617 5.989 11.504 1.00 9.58 217 ASP A N 1
ATOM 1697 C CA . ASP A 1 216 ? -50.220 7.151 12.281 1.00 9.17 217 ASP A CA 1
ATOM 1698 C C . ASP A 1 216 ? -49.729 8.273 11.385 1.00 12.41 217 ASP A C 1
ATOM 1699 O O . ASP A 1 216 ? -50.105 9.447 11.560 1.00 11.98 217 ASP A O 1
ATOM 1704 N N . TYR A 1 217 ? -48.879 7.905 10.432 1.00 8.38 218 TYR A N 1
ATOM 1705 C CA . TYR A 1 217 ? -48.375 8.844 9.449 1.00 9.42 218 TYR A CA 1
ATOM 1706 C C . TYR A 1 217 ? -49.498 9.371 8.545 1.00 10.76 218 TYR A C 1
ATOM 1707 O O . TYR A 1 217 ? -49.514 10.553 8.175 1.00 9.04 218 TYR A O 1
ATOM 1716 N N . ASN A 1 218 ? -50.419 8.482 8.184 1.00 8.81 219 ASN A N 1
ATOM 1717 C CA . ASN A 1 218 ? -51.510 8.839 7.297 1.00 10.43 219 ASN A CA 1
ATOM 1718 C C . ASN A 1 218 ? -52.364 9.911 7.931 1.00 10.43 219 ASN A C 1
ATOM 1719 O O . ASN A 1 218 ? -52.508 11.001 7.378 1.00 7.26 219 ASN A O 1
ATOM 1724 N N . LYS A 1 219 ? -52.895 9.598 9.111 1.00 12.66 220 LYS A N 1
ATOM 1725 C CA . LYS A 1 219 ? -53.680 10.542 9.907 1.00 12.81 220 LYS A CA 1
ATOM 1726 C C . LYS A 1 219 ? -52.983 11.882 10.119 1.00 11.03 220 LYS A C 1
ATOM 1727 O O . LYS A 1 219 ? -53.619 12.925 10.060 1.00 13.96 220 LYS A O 1
ATOM 1733 N N . LYS A 1 220 ? -51.676 11.847 10.351 1.00 11.52 221 LYS A N 1
ATOM 1734 C CA . LYS A 1 220 ? -50.903 13.044 10.733 1.00 13.20 221 LYS A CA 1
ATOM 1735 C C . LYS A 1 220 ? -50.484 13.965 9.579 1.00 14.14 221 LYS A C 1
ATOM 1736 O O . LYS A 1 220 ? -50.314 15.176 9.764 1.00 13.03 221 LYS A O 1
ATOM 1742 N N . GLU A 1 221 ? -50.284 13.389 8.397 1.00 15.52 222 GLU A N 1
ATOM 1743 C CA . GLU A 1 221 ? -49.868 14.170 7.232 1.00 16.25 222 GLU A CA 1
ATOM 1744 C C . GLU A 1 221 ? -50.955 14.217 6.165 1.00 20.21 222 GLU A C 1
ATOM 1745 O O . GLU A 1 221 ? -50.694 14.662 5.039 1.00 24.18 222 GLU A O 1
ATOM 1751 N N . ASN A 1 222 ? -52.156 13.757 6.519 1.00 14.09 223 ASN A N 1
ATOM 1752 C CA . ASN A 1 222 ? -53.238 13.593 5.552 1.00 15.08 223 ASN A CA 1
ATOM 1753 C C . ASN A 1 222 ? -52.734 12.812 4.339 1.00 14.85 223 ASN A C 1
ATOM 1754 O O . ASN A 1 222 ? -52.804 13.286 3.206 1.00 14.52 223 ASN A O 1
ATOM 1759 N N . ALA A 1 223 ? -52.183 11.624 4.584 1.00 16.80 224 ALA A N 1
ATOM 1760 C CA . ALA A 1 223 ? -51.716 10.773 3.490 1.00 9.89 224 ALA A CA 1
ATOM 1761 C C . ALA A 1 223 ? -52.509 9.474 3.411 1.00 12.36 224 ALA A C 1
ATOM 1762 O O . ALA A 1 223 ? -53.363 9.195 4.247 1.00 9.83 224 ALA A O 1
ATOM 1764 N N . HIS A 1 224 ? -52.262 8.692 2.370 1.00 11.88 225 HIS A N 1
ATOM 1765 C CA . HIS A 1 224 ? -53.047 7.495 2.189 1.00 14.09 225 HIS A CA 1
ATOM 1766 C C . HIS A 1 224 ? -52.173 6.339 1.765 1.00 14.72 225 HIS A C 1
ATOM 1767 O O . HIS A 1 224 ? -52.560 5.538 0.906 1.00 10.23 225 HIS A O 1
ATOM 1774 N N . LEU A 1 225 ? -50.991 6.274 2.370 1.00 11.12 226 LEU A N 1
ATOM 1775 C CA . LEU A 1 225 ? -50.052 5.188 2.122 1.00 13.37 226 LEU A CA 1
ATOM 1776 C C . LEU A 1 225 ? -50.708 3.846 2.391 1.00 12.48 226 LEU A C 1
ATOM 1777 O O . LEU A 1 225 ? -51.421 3.674 3.382 1.00 13.93 226 LEU A O 1
ATOM 1782 N N . GLU A 1 226 ? -50.483 2.903 1.484 1.00 16.33 227 GLU A N 1
ATOM 1783 C CA . GLU A 1 226 ? -51.015 1.555 1.628 1.00 16.29 227 GLU A CA 1
ATOM 1784 C C . GLU A 1 226 ? -49.917 0.517 1.951 1.00 14.62 227 GLU A C 1
ATOM 1785 O O . GLU A 1 226 ? -49.125 0.113 1.086 1.00 13.64 227 GLU A O 1
ATOM 1791 N N . TYR A 1 227 ? -49.882 0.077 3.204 1.00 15.86 228 TYR A N 1
ATOM 1792 C CA . TYR A 1 227 ? -48.884 -0.889 3.667 1.00 10.04 228 TYR A CA 1
ATOM 1793 C C . TYR A 1 227 ? -48.790 -2.190 2.844 1.00 9.72 228 TYR A C 1
ATOM 1794 O O . TYR A 1 227 ? -49.785 -2.865 2.569 1.00 13.42 228 TYR A O 1
ATOM 1803 N N . VAL A 1 228 ? -47.575 -2.546 2.459 1.00 6.94 229 VAL A N 1
ATOM 1804 C CA . VAL A 1 228 ? -47.376 -3.793 1.733 1.00 11.42 229 VAL A CA 1
ATOM 1805 C C . VAL A 1 228 ? -46.780 -4.922 2.593 1.00 11.56 229 VAL A C 1
ATOM 1806 O O . VAL A 1 228 ? -47.377 -5.990 2.717 1.00 14.86 229 VAL A O 1
ATOM 1810 N N . GLU A 1 229 ? -45.611 -4.677 3.181 1.00 7.52 230 GLU A N 1
ATOM 1811 C CA . GLU A 1 229 ? -44.941 -5.662 4.016 1.00 9.24 230 GLU A CA 1
ATOM 1812 C C . GLU A 1 229 ? -43.763 -4.963 4.684 1.00 5.65 230 GLU A C 1
ATOM 1813 O O . GLU A 1 229 ? -43.476 -3.811 4.394 1.00 7.68 230 GLU A O 1
ATOM 1819 N N . ASN A 1 230 ? -43.058 -5.675 5.545 1.00 5.28 231 ASN A N 1
ATOM 1820 C CA . ASN A 1 230 ? -41.758 -5.218 6.024 1.00 6.81 231 ASN A CA 1
ATOM 1821 C C . ASN A 1 230 ? -40.555 -5.814 5.262 1.00 7.57 231 ASN A C 1
ATOM 1822 O O . ASN A 1 230 ? -40.656 -6.868 4.629 1.00 6.27 231 ASN A O 1
ATOM 1827 N N . LEU A 1 231 ? -39.427 -5.118 5.329 1.00 4.52 232 LEU A N 1
ATOM 1828 C CA . LEU A 1 231 ? -38.193 -5.552 4.716 1.00 4.77 232 LEU A CA 1
ATOM 1829 C C . LEU A 1 231 ? -37.214 -5.946 5.809 1.00 8.10 232 LEU A C 1
ATOM 1830 O O . LEU A 1 231 ? -36.317 -6.779 5.613 1.00 8.71 232 LEU A O 1
ATOM 1835 N N . ASN A 1 232 ? -37.395 -5.347 6.973 1.00 6.90 233 ASN A N 1
ATOM 1836 C CA . ASN A 1 232 ? -36.409 -5.483 8.036 1.00 8.88 233 ASN A CA 1
ATOM 1837 C C . ASN A 1 232 ? -36.905 -4.886 9.348 1.00 9.43 233 ASN A C 1
ATOM 1838 O O . ASN A 1 232 ? -37.561 -3.827 9.363 1.00 3.70 233 ASN A O 1
ATOM 1843 N N . VAL A 1 233 ? -36.584 -5.567 10.447 1.00 7.78 234 VAL A N 1
ATOM 1844 C CA . VAL A 1 233 ? -36.871 -5.034 11.782 1.00 9.16 234 VAL A CA 1
ATOM 1845 C C . VAL A 1 233 ? -35.650 -5.167 12.671 1.00 10.75 234 VAL A C 1
ATOM 1846 O O . VAL A 1 233 ? -34.997 -6.204 12.686 1.00 8.58 234 VAL A O 1
ATOM 1850 N N . LYS A 1 234 ? -35.332 -4.091 13.382 1.00 11.93 235 LYS A N 1
ATOM 1851 C CA . LYS A 1 234 ? -34.270 -4.099 14.377 1.00 12.99 235 LYS A CA 1
ATOM 1852 C C . LYS A 1 234 ? -34.818 -3.595 15.710 1.00 15.33 235 LYS A C 1
ATOM 1853 O O . LYS A 1 234 ? -35.616 -2.651 15.748 1.00 9.99 235 LYS A O 1
ATOM 1859 N N . GLU A 1 235 ? -34.392 -4.227 16.799 1.00 15.46 236 GLU A N 1
ATOM 1860 C CA . GLU A 1 235 ? -34.867 -3.851 18.134 1.00 20.14 236 GLU A CA 1
ATOM 1861 C C . GLU A 1 235 ? -33.785 -3.381 19.083 1.00 23.48 236 GLU A C 1
ATOM 1862 O O . GLU A 1 235 ? -32.605 -3.710 18.926 1.00 21.89 236 GLU A O 1
ATOM 1868 N N . GLN A 1 236 ? -34.212 -2.651 20.108 1.00 21.89 237 GLN A N 1
ATOM 1869 C CA . GLN A 1 236 ? -33.334 -2.391 21.229 1.00 23.66 237 GLN A CA 1
ATOM 1870 C C . GLN A 1 236 ? -34.084 -2.045 22.501 1.00 25.37 237 GLN A C 1
ATOM 1871 O O . GLN A 1 236 ? -35.003 -1.219 22.504 1.00 25.08 237 GLN A O 1
ATOM 1877 N N . LEU A 1 237 ? -33.683 -2.706 23.582 1.00 22.30 238 LEU A N 1
ATOM 1878 C CA . LEU A 1 237 ? -34.269 -2.476 24.887 1.00 21.83 238 LEU A CA 1
ATOM 1879 C C . LEU A 1 237 ? -33.784 -1.154 25.458 1.00 25.37 238 LEU A C 1
ATOM 1880 O O . LEU A 1 237 ? -32.593 -0.851 25.440 1.00 25.78 238 LEU A O 1
ATOM 1885 N N . VAL A 1 238 ? -34.713 -0.359 25.966 1.00 25.32 239 VAL A N 1
ATOM 1886 C CA . VAL A 1 238 ? -34.349 0.812 26.738 1.00 22.32 239 VAL A CA 1
ATOM 1887 C C . VAL A 1 238 ? -35.315 0.841 27.909 1.00 20.76 239 VAL A C 1
ATOM 1888 O O . VAL A 1 238 ? -35.349 -0.084 28.716 1.00 24.92 239 VAL A O 1
ATOM 1890 N N . ALA A 1 239 ? -36.103 1.900 27.999 1.00 22.26 240 ALA A N 1
ATOM 1891 C CA . ALA A 1 239 ? -37.272 1.885 28.859 1.00 26.81 240 ALA A CA 1
ATOM 1892 C C . ALA A 1 239 ? -38.445 1.489 27.967 1.00 22.57 240 ALA A C 1
ATOM 1893 O O . ALA A 1 239 ? -38.978 2.307 27.196 1.00 15.32 240 ALA A O 1
ATOM 1895 N N . GLY A 1 240 ? -38.808 0.214 28.043 1.00 15.36 241 GLY A N 1
ATOM 1896 C CA . GLY A 1 240 ? -39.711 -0.370 27.071 1.00 15.40 241 GLY A CA 1
ATOM 1897 C C . GLY A 1 240 ? -38.875 -0.855 25.900 1.00 18.81 241 GLY A C 1
ATOM 1898 O O . GLY A 1 240 ? -37.724 -1.258 26.088 1.00 17.50 241 GLY A O 1
ATOM 1899 N N . MET A 1 241 ? -39.433 -0.809 24.693 1.00 14.83 242 MET A N 1
ATOM 1900 C CA . MET A 1 241 ? -38.660 -1.191 23.512 1.00 16.56 242 MET A CA 1
ATOM 1901 C C . MET A 1 241 ? -38.804 -0.220 22.329 1.00 14.91 242 MET A C 1
ATOM 1902 O O . MET A 1 241 ? -39.873 0.354 22.096 1.00 9.44 242 MET A O 1
ATOM 1907 N N . ILE A 1 242 ? -37.715 -0.050 21.583 1.00 12.70 243 ILE A N 1
ATOM 1908 C CA . ILE A 1 242 ? -37.768 0.693 20.341 1.00 12.41 243 ILE A CA 1
ATOM 1909 C C . ILE A 1 242 ? -37.562 -0.177 19.104 1.00 10.41 243 ILE A C 1
ATOM 1910 O O . ILE A 1 242 ? -36.531 -0.825 18.959 1.00 11.32 243 ILE A O 1
ATOM 1915 N N . TYR A 1 243 ? -38.537 -0.163 18.205 1.00 6.43 244 TYR A N 1
ATOM 1916 C CA . TYR A 1 243 ? -38.407 -0.881 16.948 1.00 10.22 244 TYR A CA 1
ATOM 1917 C C . TYR A 1 243 ? -38.046 0.046 15.780 1.00 11.88 244 TYR A C 1
ATOM 1918 O O . TYR A 1 243 ? -38.672 1.101 15.589 1.00 8.97 244 TYR A O 1
ATOM 1927 N N . TYR A 1 244 ? -37.041 -0.354 15.003 1.00 6.80 245 TYR A N 1
ATOM 1928 C CA . TYR A 1 244 ? -36.713 0.341 13.772 1.00 8.36 245 TYR A CA 1
ATOM 1929 C C . TYR A 1 244 ? -37.181 -0.541 12.635 1.00 11.24 245 TYR A C 1
ATOM 1930 O O . TYR A 1 244 ? -36.611 -1.611 12.391 1.00 4.19 245 TYR A O 1
ATOM 1939 N N . ILE A 1 245 ? -38.220 -0.069 11.940 1.00 11.88 246 ILE A N 1
ATOM 1940 C CA . ILE A 1 245 ? -38.866 -0.845 10.891 1.00 8.31 246 ILE A CA 1
ATOM 1941 C C . ILE A 1 245 ? -38.692 -0.244 9.496 1.00 8.03 246 ILE A C 1
ATOM 1942 O O . ILE A 1 245 ? -39.174 0.865 9.242 1.00 4.98 246 ILE A O 1
ATOM 1947 N N . THR A 1 246 ? -38.044 -1.001 8.603 1.00 4.35 247 THR A N 1
ATOM 1948 C CA . THR A 1 246 ? -37.950 -0.653 7.186 1.00 6.57 247 THR A CA 1
ATOM 1949 C C . THR A 1 246 ? -39.035 -1.377 6.395 1.00 9.43 247 THR A C 1
ATOM 1950 O O . THR A 1 246 ? -39.004 -2.601 6.262 1.00 7.71 247 THR A O 1
ATOM 1954 N N . LEU A 1 247 ? -39.986 -0.624 5.858 1.00 7.52 248 LEU A N 1
ATOM 1955 C CA . LEU A 1 247 ? -41.162 -1.226 5.235 1.00 6.18 248 LEU A CA 1
ATOM 1956 C C . LEU A 1 247 ? -41.482 -0.653 3.852 1.00 5.59 248 LEU A C 1
ATOM 1957 O O . LEU A 1 247 ? -41.048 0.446 3.503 1.00 2.89 248 LEU A O 1
ATOM 1962 N N . VAL A 1 248 ? -42.232 -1.414 3.057 1.00 9.67 249 VAL A N 1
ATOM 1963 C CA . VAL A 1 248 ? -42.745 -0.866 1.795 1.00 6.43 249 VAL A CA 1
ATOM 1964 C C . VAL A 1 248 ? -44.197 -0.501 1.938 1.00 6.28 249 VAL A C 1
ATOM 1965 O O . VAL A 1 248 ? -44.980 -1.215 2.594 1.00 6.55 249 VAL A O 1
ATOM 1969 N N . ALA A 1 249 ? -44.528 0.656 1.375 1.00 6.53 250 ALA A N 1
ATOM 1970 C CA . ALA A 1 249 ? -45.907 1.115 1.272 1.00 9.57 250 ALA A CA 1
ATOM 1971 C C . ALA A 1 249 ? -46.134 1.640 -0.142 1.00 7.77 250 ALA A C 1
ATOM 1972 O O . ALA A 1 249 ? -45.229 2.158 -0.763 1.00 7.82 250 ALA A O 1
ATOM 1974 N N . THR A 1 250 ? -47.328 1.455 -0.675 1.00 8.68 251 THR A N 1
ATOM 1975 C CA . THR A 1 250 ? -47.632 2.085 -1.941 1.00 10.72 251 THR A CA 1
ATOM 1976 C C . THR A 1 250 ? -48.221 3.460 -1.686 1.00 13.03 251 THR A C 1
ATOM 1977 O O . THR A 1 250 ? -49.070 3.650 -0.799 1.00 10.82 251 THR A O 1
ATOM 1981 N N . ASP A 1 251 ? -47.747 4.413 -2.476 1.00 13.92 252 ASP A N 1
ATOM 1982 C CA . ASP A 1 251 ? -48.271 5.766 -2.508 1.00 10.65 252 ASP A CA 1
ATOM 1983 C C . ASP A 1 251 ? -48.860 6.008 -3.897 1.00 16.87 252 ASP A C 1
ATOM 1984 O O . ASP A 1 251 ? -48.130 6.285 -4.858 1.00 15.33 252 ASP A O 1
ATOM 1989 N N . ALA A 1 252 ? -50.180 5.873 -4.000 1.00 17.35 253 ALA A N 1
ATOM 1990 C CA . ALA A 1 252 ? -50.880 5.943 -5.285 1.00 22.63 253 ALA A CA 1
ATOM 1991 C C . ALA A 1 252 ? -50.363 4.886 -6.263 1.00 18.21 253 ALA A C 1
ATOM 1992 O O . ALA A 1 252 ? -50.098 5.155 -7.441 1.00 18.48 253 ALA A O 1
ATOM 1994 N N . GLY A 1 253 ? -50.217 3.677 -5.754 1.00 18.93 254 GLY A N 1
ATOM 1995 C CA . GLY A 1 253 ? -49.778 2.571 -6.575 1.00 20.50 254 GLY A CA 1
ATOM 1996 C C . GLY A 1 253 ? -48.279 2.473 -6.755 1.00 14.88 254 GLY A C 1
ATOM 1997 O O . GLY A 1 253 ? -47.805 1.435 -7.212 1.00 21.14 254 GLY A O 1
ATOM 1998 N N . LYS A 1 254 ? -47.531 3.526 -6.439 1.00 12.35 255 LYS A N 1
ATOM 1999 C CA . LYS A 1 254 ? -46.075 3.460 -6.562 1.00 13.55 255 LYS A CA 1
ATOM 2000 C C . LYS A 1 254 ? -45.451 2.889 -5.276 1.00 14.59 255 LYS A C 1
ATOM 2001 O O . LYS A 1 254 ? -45.720 3.394 -4.195 1.00 14.51 255 LYS A O 1
ATOM 2007 N N . LYS A 1 255 ? -44.708 1.788 -5.391 1.00 13.41 256 LYS A N 1
ATOM 2008 C CA . LYS A 1 255 ? -44.041 1.177 -4.234 1.00 14.03 256 LYS A CA 1
ATOM 2009 C C . LYS A 1 255 ? -42.974 2.084 -3.681 1.00 13.98 256 LYS A C 1
ATOM 2010 O O . LYS A 1 255 ? -42.063 2.479 -4.408 1.00 11.90 256 LYS A O 1
ATOM 2016 N N . LYS A 1 256 ? -43.095 2.420 -2.398 1.00 11.02 257 LYS A N 1
ATOM 2017 C CA . LYS A 1 256 ? -42.084 3.216 -1.714 1.00 10.91 257 LYS A CA 1
ATOM 2018 C C . LYS A 1 256 ? -41.533 2.528 -0.468 1.00 8.69 257 LYS A C 1
ATOM 2019 O O . LYS A 1 256 ? -42.183 1.649 0.118 1.00 5.47 257 LYS A O 1
ATOM 2025 N N . ILE A 1 257 ? -40.329 2.931 -0.069 1.00 6.14 258 ILE A N 1
ATOM 2026 C CA . ILE A 1 257 ? -39.706 2.390 1.141 1.00 5.49 258 ILE A CA 1
ATOM 2027 C C . ILE A 1 257 ? -39.653 3.443 2.230 1.00 5.82 258 ILE A C 1
ATOM 2028 O O . ILE A 1 257 ? -39.235 4.588 1.981 1.00 5.22 258 ILE A O 1
ATOM 2033 N N . TYR A 1 258 ? -40.062 3.056 3.437 1.00 5.93 259 TYR A N 1
ATOM 2034 C CA . TYR A 1 258 ? -40.050 3.974 4.569 1.00 4.72 259 TYR A CA 1
ATOM 2035 C C . TYR A 1 258 ? -39.369 3.352 5.766 1.00 4.37 259 TYR A C 1
ATOM 2036 O O . TYR A 1 258 ? -39.347 2.130 5.917 1.00 5.65 259 TYR A O 1
ATOM 2045 N N . GLU A 1 259 ? -38.824 4.211 6.618 1.00 3.10 260 GLU A N 1
ATOM 2046 C CA . GLU A 1 259 ? -38.240 3.811 7.880 1.00 3.75 260 GLU A CA 1
ATOM 2047 C C . GLU A 1 259 ? -39.026 4.373 9.062 1.00 7.21 260 GLU A C 1
ATOM 2048 O O . GLU A 1 259 ? -39.203 5.585 9.190 1.00 9.65 260 GLU A O 1
ATOM 2054 N N . ALA A 1 260 ? -39.539 3.495 9.910 1.00 6.53 261 ALA A N 1
ATOM 2055 C CA . ALA A 1 260 ? -40.316 3.957 11.054 1.00 7.51 261 ALA A CA 1
ATOM 2056 C C . ALA A 1 260 ? -39.564 3.661 12.344 1.00 7.85 261 ALA A C 1
ATOM 2057 O O . ALA A 1 260 ? -38.889 2.624 12.465 1.00 9.17 261 ALA A O 1
ATOM 2059 N N . LYS A 1 261 ? -39.674 4.570 13.298 1.00 4.56 262 LYS A N 1
ATOM 2060 C CA . LYS A 1 261 ? -39.099 4.367 14.617 1.00 6.66 262 LYS A CA 1
ATOM 2061 C C . LYS A 1 261 ? -40.241 4.361 15.622 1.00 6.68 262 LYS A C 1
ATOM 2062 O O . LYS A 1 261 ? -40.893 5.374 15.840 1.00 8.14 262 LYS A O 1
ATOM 2068 N N . ILE A 1 262 ? -40.511 3.215 16.224 1.00 6.76 263 ILE A N 1
ATOM 2069 C CA . ILE A 1 262 ? -41.586 3.197 17.194 1.00 6.25 263 ILE A CA 1
ATOM 2070 C C . ILE A 1 262 ? -41.194 2.727 18.603 1.00 5.71 263 ILE A C 1
ATOM 2071 O O . ILE A 1 262 ? -40.470 1.748 18.782 1.00 6.59 263 ILE A O 1
ATOM 2076 N N . TRP A 1 263 ? -41.674 3.486 19.577 1.00 4.66 264 TRP A N 1
ATOM 2077 C CA . TRP A 1 263 ? -41.322 3.363 20.984 1.00 9.55 264 TRP A CA 1
ATOM 2078 C C . TRP A 1 263 ? -42.522 2.786 21.715 1.00 9.01 264 TRP A C 1
ATOM 2079 O O . TRP A 1 263 ? -43.616 3.377 21.694 1.00 7.59 264 TRP A O 1
ATOM 2090 N N . VAL A 1 264 ? -42.324 1.626 22.331 1.00 8.17 265 VAL A N 1
ATOM 2091 C CA . VAL A 1 264 ? -43.401 0.884 22.991 1.00 9.51 265 VAL A CA 1
ATOM 2092 C C . VAL A 1 264 ? -43.058 0.619 24.453 1.00 13.60 265 VAL A C 1
ATOM 2093 O O . VAL A 1 264 ? -41.975 0.112 24.758 1.00 14.96 265 VAL A O 1
ATOM 2097 N N . LYS A 1 265 ? -43.981 0.971 25.345 1.00 9.66 266 LYS A N 1
ATOM 2098 C CA . LYS A 1 265 ? -43.875 0.645 26.760 1.00 11.30 266 LYS A CA 1
ATOM 2099 C C . LYS A 1 265 ? -45.194 -0.020 27.160 1.00 8.75 266 LYS A C 1
ATOM 2100 O O . LYS A 1 265 ? -46.185 0.682 27.426 1.00 8.26 266 LYS A O 1
ATOM 2106 N N . GLU A 1 266 ? -45.210 -1.354 27.181 1.00 5.37 267 GLU A N 1
ATOM 2107 C CA . GLU A 1 266 ? -46.460 -2.129 27.326 1.00 7.14 267 GLU A CA 1
ATOM 2108 C C . GLU A 1 266 ? -47.202 -1.952 28.651 1.00 5.36 267 GLU A C 1
ATOM 2109 O O . GLU A 1 266 ? -48.401 -1.791 28.648 1.00 5.35 267 GLU A O 1
ATOM 2115 N N . TRP A 1 267 ? -46.494 -1.970 29.782 1.00 7.51 268 TRP A N 1
ATOM 2116 C CA . TRP A 1 267 ? -47.120 -1.693 31.094 1.00 7.52 268 TRP A CA 1
ATOM 2117 C C . TRP A 1 267 ? -47.854 -0.338 31.152 1.00 8.33 268 TRP A C 1
ATOM 2118 O O . TRP A 1 267 ? -48.735 -0.126 32.000 1.00 6.93 268 TRP A O 1
ATOM 2129 N N . GLU A 1 268 ? -47.511 0.560 30.229 1.00 6.64 269 GLU A N 1
ATOM 2130 C CA . GLU A 1 268 ? -48.178 1.860 30.128 1.00 5.20 269 GLU A CA 1
ATOM 2131 C C . GLU A 1 268 ? -49.248 1.878 29.037 1.00 6.81 269 GLU A C 1
ATOM 2132 O O . GLU A 1 268 ? -49.990 2.846 28.910 1.00 8.00 269 GLU A O 1
ATOM 2138 N N . ASP A 1 269 ? -49.344 0.794 28.267 1.00 11.32 270 ASP A N 1
ATOM 2139 C CA . ASP A 1 269 ? -50.157 0.775 27.041 1.00 9.67 270 ASP A CA 1
ATOM 2140 C C . ASP A 1 269 ? -49.669 1.931 26.151 1.00 7.22 270 ASP A C 1
ATOM 2141 O O . ASP A 1 269 ? -50.438 2.669 25.539 1.00 5.46 270 ASP A O 1
ATOM 2146 N N . PHE A 1 270 ? -48.357 2.082 26.124 1.00 7.53 271 PHE A N 1
ATOM 2147 C CA . PHE A 1 270 ? -47.731 3.197 25.454 1.00 7.08 271 PHE A CA 1
ATOM 2148 C C . PHE A 1 270 ? -47.186 2.723 24.113 1.00 7.48 271 PHE A C 1
ATOM 2149 O O . PHE A 1 270 ? -46.402 1.775 24.038 1.00 7.10 271 PHE A O 1
ATOM 2157 N N . LYS A 1 271 ? -47.609 3.391 23.052 1.00 7.44 272 LYS A N 1
ATOM 2158 C CA . LYS A 1 271 ? -47.132 3.081 21.715 1.00 8.35 272 LYS A CA 1
ATOM 2159 C C . LYS A 1 271 ? -47.076 4.380 20.917 1.00 10.89 272 LYS A C 1
ATOM 2160 O O . LYS A 1 271 ? -48.117 5.028 20.673 1.00 10.03 272 LYS A O 1
ATOM 2166 N N . LYS A 1 272 ? -45.865 4.755 20.517 1.00 5.94 273 LYS A N 1
ATOM 2167 C CA . LYS A 1 272 ? -45.622 6.057 19.936 1.00 7.93 273 LYS A CA 1
ATOM 2168 C C . LYS A 1 272 ? -44.644 5.975 18.757 1.00 6.12 273 LYS A C 1
ATOM 2169 O O . LYS A 1 272 ? -43.581 5.385 18.870 1.00 6.94 273 LYS A O 1
ATOM 2175 N N . VAL A 1 273 ? -45.038 6.556 17.630 1.00 4.72 274 VAL A N 1
ATOM 2176 C CA . VAL A 1 273 ? -44.204 6.686 16.441 1.00 4.87 274 VAL A CA 1
ATOM 2177 C C . VAL A 1 273 ? -43.322 7.905 16.603 1.00 8.63 274 VAL A C 1
ATOM 2178 O O . VAL A 1 273 ? -43.791 9.047 16.499 1.00 8.77 274 VAL A O 1
ATOM 2182 N N . VAL A 1 274 ? -42.037 7.692 16.870 1.00 5.35 275 VAL A N 1
ATOM 2183 C CA . VAL A 1 274 ? -41.168 8.840 17.081 1.00 10.28 275 VAL A CA 1
ATOM 2184 C C . VAL A 1 274 ? -40.569 9.358 15.756 1.00 11.46 275 VAL A C 1
ATOM 2185 O O . VAL A 1 274 ? -40.307 10.548 15.630 1.00 9.89 275 VAL A O 1
ATOM 2189 N N . GLU A 1 275 ? -40.393 8.465 14.774 1.00 10.04 276 GLU A N 1
ATOM 2190 C CA . GLU A 1 275 ? -39.910 8.827 13.438 1.00 9.27 276 GLU A CA 1
ATOM 2191 C C . GLU A 1 275 ? -40.604 7.980 12.380 1.00 9.12 276 GLU A C 1
ATOM 2192 O O . GLU A 1 275 ? -40.769 6.788 12.561 1.00 8.15 276 GLU A O 1
ATOM 2198 N N . PHE A 1 276 ? -41.000 8.602 11.275 1.00 12.09 277 PHE A N 1
ATOM 2199 C CA . PHE A 1 276 ? -41.517 7.894 10.099 1.00 7.86 277 PHE A CA 1
ATOM 2200 C C . PHE A 1 276 ? -41.003 8.639 8.868 1.00 9.59 277 PHE A C 1
ATOM 2201 O O . PHE A 1 276 ? -41.408 9.771 8.620 1.00 10.11 277 PHE A O 1
ATOM 2209 N N . LYS A 1 277 ? -40.090 8.046 8.102 1.00 9.31 278 LYS A N 1
ATOM 2210 C CA . LYS A 1 277 ? -39.467 8.812 7.009 1.00 6.29 278 LYS A CA 1
ATOM 2211 C C . LYS A 1 277 ? -39.441 8.062 5.684 1.00 12.37 278 LYS A C 1
ATOM 2212 O O . LYS A 1 277 ? -39.258 6.846 5.650 1.00 12.06 278 LYS A O 1
ATOM 2218 N N . LEU A 1 278 ? -39.619 8.783 4.583 1.00 14.70 279 LEU A N 1
ATOM 2219 C CA . LEU A 1 278 ? -39.522 8.175 3.262 1.00 9.82 279 LEU A CA 1
ATOM 2220 C C . LEU A 1 278 ? -38.043 7.934 2.940 1.00 9.32 279 LEU A C 1
ATOM 2221 O O . LEU A 1 278 ? -37.198 8.799 3.188 1.00 12.70 279 LEU A O 1
ATOM 2226 N N . VAL A 1 279 ? -37.718 6.743 2.451 1.00 6.76 280 VAL A N 1
ATOM 2227 C CA . VAL A 1 279 ? -36.376 6.507 1.936 1.00 9.18 280 VAL A CA 1
ATOM 2228 C C . VAL A 1 279 ? -36.310 6.919 0.458 1.00 10.14 280 VAL A C 1
ATOM 2229 O O . VAL A 1 279 ? -35.491 7.738 0.078 1.00 6.67 280 VAL A O 1
ATOM 2233 N N . GLY A 1 280 ? -37.186 6.344 -0.363 1.00 10.17 281 GLY A N 1
ATOM 2234 C CA . GLY A 1 280 ? -37.213 6.658 -1.767 1.00 9.97 281 GLY A CA 1
ATOM 2235 C C . GLY A 1 280 ? -38.119 5.767 -2.578 1.00 13.54 281 GLY A C 1
ATOM 2236 O O . GLY A 1 280 ? -38.963 5.060 -2.033 1.00 11.31 281 GLY A O 1
ATOM 2237 N N . ASP A 1 281 ? -37.843 5.791 -3.881 1.00 18.32 282 ASP A N 1
ATOM 2238 C CA . ASP A 1 281 ? -38.633 5.272 -4.999 1.00 17.99 282 ASP A CA 1
ATOM 2239 C C . ASP A 1 281 ? -39.615 6.318 -5.538 1.00 31.67 282 ASP A C 1
ATOM 2240 O O . ASP A 1 281 ? -40.175 6.145 -6.611 1.00 31.17 282 ASP A O 1
ATOM 2245 N N . ASP A 1 282 ? -39.780 7.411 -4.795 1.00 33.43 283 ASP A N 1
ATOM 2246 C CA . ASP A 1 282 ? -40.708 8.481 -5.153 1.00 42.50 283 ASP A CA 1
ATOM 2247 C C . ASP A 1 282 ? -40.504 8.991 -6.588 1.00 49.18 283 ASP A C 1
ATOM 2248 O O . ASP A 1 282 ? -41.444 9.450 -7.242 1.00 39.72 283 ASP A O 1
#

Sequence (277 aa):
GFTEVPFPNSPEFQDLTRFAVHQYNKDQNAHLEFVENLNVKKQVVAGMMLYYITFAATDGGKKKIYETKIWVKVWENFKKVVEFKLVGDDSAKLGGIINVPFPNNPEFQDLARFAVQDYNKKENAHLEFVENLNVKEQLVAGMLYYITLVAIDAGKKKIYEAKIWVKEWENFKKVIEFKLIGDDSAIIGGFTDVPFPNNPEFQDLARFAVQDYNKKENAHLEYVE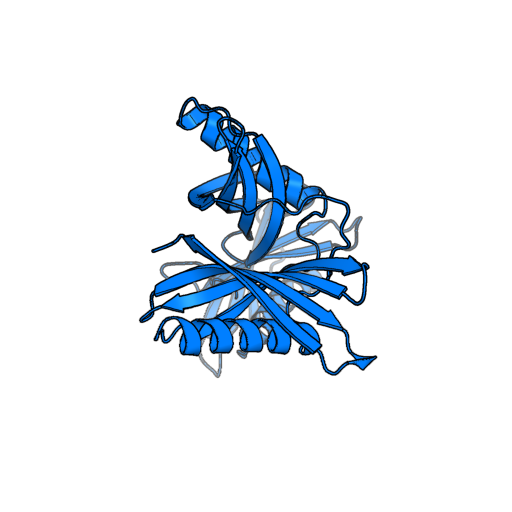NLNVKEQLVAGMIYYITLVATDAGKKKIYEAKIWVKEWEDFKKVVEFKLVGDD

B-factor: mean 21.89, std 13.67, range [1.87, 72.69]

InterPro domains:
  IPR000010 Cystatin domain [PF00031] (5-91)
  IPR000010 Cystatin domain [PF00031] (99-186)
  IPR000010 Cystatin domain [PF00031] (194-280)
  IPR000010 Cystatin domain [PF00031] (288-374)
  IPR000010 Cystatin domain [PF00031] (383-469)
  IPR000010 Cystatin domain [PF00031] (477-562)
  IPR000010 Cystatin domain [PF00031] (571-657)
  IPR000010 Cystatin domain [PF00031] (665-751)
  IPR000010 Cystatin domain [SM00043] (2-91)
  IPR000010 Cystatin domain [SM00043] (96-186)
  IPR000010 Cystatin domain [SM00043] (191-280)
  IPR000010 Cystatin domain [SM00043] (285-374)
  IPR000010 Cystatin domain [SM00043] (380-469)
  IPR000010 Cystatin domain [SM00043] (474-563)
  IPR000010 Cystatin domain [SM00043] (568-657)
  IPR000010 Cystatin domain [SM00043] (662-751)
  IPR000010 Cystatin domain [cd00042] (5-89)
  IPR000010 Cystatin domain [cd00042] (104-184)
  IPR000010 Cystatin domain [cd00042] (194-278)
  IPR000010 Cystatin domain [cd00042] (288-372)

Organism: Solanum tuberosum (NCBI:txid4113)